Protein AF-V7I8U2-F1 (afdb_monomer)

Radius of gyration: 19.31 Å; Cα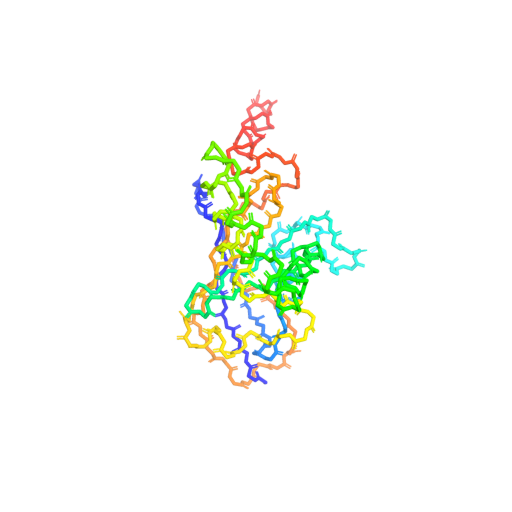 contacts (8 Å, |Δi|>4): 326; chains: 1; bounding box: 42×48×51 Å

Organism: NCBI:txid994573

Solvent-accessible surface area (backbone atoms only — not comparable to full-atom values): 10197 Å² total; per-residue (Å²): 63,54,22,32,33,33,37,40,32,44,62,88,45,83,73,65,28,35,39,28,33,38,31,48,37,80,35,26,45,41,55,49,43,30,50,50,21,64,77,38,67,41,70,42,22,78,94,82,40,72,71,55,49,37,37,35,55,41,71,95,72,45,33,36,36,27,76,46,59,65,61,38,50,51,25,53,50,43,72,76,40,48,69,60,55,60,49,49,59,73,71,41,56,78,94,46,38,64,58,52,50,53,54,53,58,59,42,68,42,44,61,42,62,25,82,79,42,56,39,42,77,51,41,71,71,61,34,51,46,41,36,40,40,31,82,84,42,56,40,42,32,44,38,34,60,76,47,78,40,64,70,44,82,84,71,58,72,43,82,75,49,68,40,64,82,64,60,71,76,94,42,58,25,70,68,30,38,51,54,49,48,49,64,60,61,66,70,74,115

Foldseek 3Di:
DKWFWKKKWFPPDVVIWIFTKIAHLQDWQLLVVVLVCVVLVHDAHPPPHGPAKKWKCLPVQLEIAIPPPVLQVLLVCCVVPVVVLVVCLVPDDPVCNVVSVVVSVSSPRHYHYRHPHTCNVRCVVPQWIWMFTHPQLTGIMIMGGPDIDDCDPPNHMDTPDIDDRRADPPQNYNVSSVVVCCVVVVVPD

Structure (mmCIF, N/CA/C/O backbone):
data_AF-V7I8U2-F1
#
_entry.id   AF-V7I8U2-F1
#
loop_
_atom_site.group_PDB
_atom_site.id
_atom_site.type_symbol
_atom_site.label_atom_id
_atom_site.label_alt_id
_atom_site.label_comp_id
_atom_site.label_asym_id
_atom_site.label_entity_id
_atom_site.label_seq_id
_atom_site.pdbx_PDB_ins_code
_atom_site.Cartn_x
_atom_site.Cartn_y
_atom_site.Cartn_z
_atom_site.occupancy
_atom_site.B_iso_or_equiv
_atom_site.auth_seq_id
_atom_site.auth_comp_id
_atom_site.auth_asym_id
_atom_site.auth_atom_id
_atom_site.pdbx_PDB_model_num
ATOM 1 N N . MET A 1 1 ? 10.722 -21.209 -7.401 1.00 91.69 1 MET A N 1
ATOM 2 C CA . MET A 1 1 ? 9.953 -20.946 -6.163 1.00 91.69 1 MET A CA 1
ATOM 3 C C . MET A 1 1 ? 8.722 -20.157 -6.557 1.00 91.69 1 MET A C 1
ATOM 5 O O . MET A 1 1 ? 8.859 -19.299 -7.420 1.00 91.69 1 MET A O 1
ATOM 9 N N . LYS A 1 2 ? 7.568 -20.421 -5.924 1.00 96.31 2 LYS A N 1
ATOM 10 C CA . LYS A 1 2 ? 6.339 -19.673 -6.199 1.00 96.31 2 LYS A CA 1
ATOM 11 C C . LYS A 1 2 ? 6.547 -18.172 -5.988 1.00 96.31 2 LYS A C 1
ATOM 13 O O . LYS A 1 2 ? 6.997 -17.733 -4.923 1.00 96.31 2 LYS A O 1
ATOM 18 N N . SER A 1 3 ? 6.206 -17.405 -7.007 1.00 97.94 3 SER A N 1
ATOM 19 C CA . SER A 1 3 ? 6.451 -15.979 -7.136 1.00 97.94 3 SER A CA 1
ATOM 20 C C . SER A 1 3 ? 5.279 -15.295 -7.823 1.00 97.94 3 SER A C 1
ATOM 22 O O . SER A 1 3 ? 4.541 -15.912 -8.583 1.00 97.94 3 SER A O 1
ATOM 24 N N . TYR A 1 4 ? 5.119 -14.008 -7.550 1.00 98.44 4 TYR A N 1
ATOM 25 C CA . TYR A 1 4 ? 4.102 -13.165 -8.160 1.00 98.44 4 TYR A CA 1
ATOM 2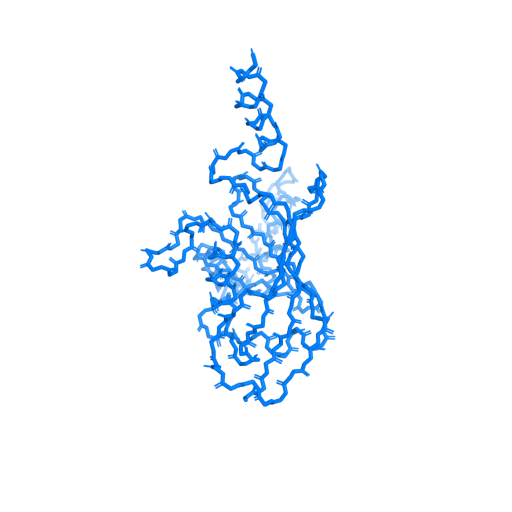6 C C . TYR A 1 4 ? 4.755 -12.166 -9.090 1.00 98.44 4 TYR A C 1
ATOM 28 O O . TYR A 1 4 ? 5.755 -11.556 -8.711 1.00 98.44 4 TYR A O 1
ATOM 36 N N . ILE A 1 5 ? 4.163 -11.975 -10.264 1.00 98.62 5 ILE A N 1
ATOM 37 C CA . ILE A 1 5 ? 4.380 -10.784 -11.077 1.00 98.62 5 ILE A CA 1
ATOM 38 C C . ILE A 1 5 ? 3.304 -9.783 -10.676 1.00 98.62 5 ILE A C 1
ATOM 40 O O . ILE A 1 5 ? 2.109 -10.048 -10.819 1.00 98.62 5 ILE A O 1
ATOM 44 N N . ILE A 1 6 ? 3.736 -8.648 -10.139 1.00 98.81 6 ILE A N 1
ATOM 45 C CA . ILE A 1 6 ? 2.863 -7.553 -9.733 1.00 98.81 6 ILE A CA 1
ATOM 46 C C . ILE A 1 6 ? 3.137 -6.310 -10.567 1.00 98.81 6 ILE A C 1
ATOM 48 O O . ILE A 1 6 ? 4.285 -6.023 -10.915 1.00 98.81 6 ILE A O 1
ATOM 52 N N . LYS A 1 7 ? 2.085 -5.537 -10.819 1.00 98.88 7 LYS A N 1
ATOM 53 C CA . LYS A 1 7 ? 2.173 -4.166 -11.313 1.00 98.88 7 LYS A CA 1
ATOM 54 C C . LYS A 1 7 ? 1.901 -3.203 -10.166 1.00 98.88 7 LYS A C 1
ATOM 56 O O . LYS A 1 7 ? 0.909 -3.355 -9.460 1.00 98.88 7 LYS A O 1
ATOM 61 N N . ILE A 1 8 ? 2.787 -2.236 -9.988 1.00 98.81 8 ILE A N 1
ATOM 62 C CA . ILE A 1 8 ? 2.706 -1.163 -9.000 1.00 98.81 8 ILE A CA 1
ATOM 63 C C . ILE A 1 8 ? 2.465 0.124 -9.779 1.00 98.81 8 ILE A C 1
ATOM 65 O O . ILE A 1 8 ? 3.252 0.455 -10.663 1.00 98.81 8 ILE A O 1
ATOM 69 N N . GLU A 1 9 ? 1.386 0.827 -9.473 1.00 98.69 9 GLU A N 1
ATOM 70 C CA . GLU A 1 9 ? 0.948 2.036 -10.172 1.00 98.69 9 GLU A CA 1
ATOM 71 C C . GLU A 1 9 ? 0.827 3.181 -9.169 1.00 98.69 9 GLU A C 1
ATOM 73 O O . GLU A 1 9 ? 0.283 2.966 -8.086 1.00 98.69 9 GLU A O 1
ATOM 78 N N . ILE A 1 10 ? 1.323 4.372 -9.522 1.00 98.44 10 ILE A N 1
ATOM 79 C CA . ILE A 1 10 ? 1.082 5.597 -8.748 1.00 98.44 10 ILE A CA 1
ATOM 80 C C . ILE A 1 10 ? -0.250 6.186 -9.206 1.00 98.44 10 ILE A C 1
ATOM 82 O O . ILE A 1 10 ? -0.378 6.657 -10.341 1.00 98.44 10 ILE A O 1
ATOM 86 N N . ASP A 1 11 ? -1.243 6.145 -8.325 1.00 98.12 11 ASP A N 1
ATOM 87 C CA . ASP A 1 11 ? -2.580 6.655 -8.601 1.00 98.12 11 ASP A CA 1
ATOM 88 C C . ASP A 1 11 ? -2.525 8.180 -8.808 1.00 98.12 11 ASP A C 1
ATOM 90 O O . ASP A 1 11 ? -1.864 8.893 -8.058 1.00 98.12 11 ASP A O 1
ATOM 94 N N . GLY A 1 12 ? -3.231 8.683 -9.825 1.00 96.69 12 GLY A N 1
ATOM 95 C CA . GLY A 1 12 ? -3.288 10.116 -10.147 1.00 96.69 12 GLY A CA 1
ATOM 96 C C . GLY A 1 12 ? -2.144 10.636 -11.023 1.00 96.69 12 GLY A C 1
ATOM 97 O O . GLY A 1 12 ? -2.197 11.784 -11.446 1.00 96.69 12 GLY A O 1
ATOM 98 N N . SER A 1 13 ? -1.138 9.814 -11.336 1.00 96.56 13 SER A N 1
ATOM 99 C CA . SER A 1 13 ? -0.061 10.221 -12.246 1.00 96.56 13 SER A CA 1
ATOM 100 C C . SER A 1 13 ? -0.494 10.217 -13.722 1.00 96.56 13 SER A C 1
ATOM 102 O O . SER A 1 13 ? -1.046 9.238 -14.229 1.00 96.56 13 SER A O 1
ATOM 104 N N . GLU A 1 14 ? -0.186 11.301 -14.432 1.00 93.19 14 GLU A N 1
ATOM 105 C CA . GLU A 1 14 ? -0.348 11.486 -15.873 1.00 93.19 14 GLU A CA 1
ATOM 106 C C . GLU A 1 14 ? 0.940 12.070 -16.512 1.00 93.19 14 GLU A C 1
ATOM 108 O O . GLU A 1 14 ? 1.324 13.200 -16.215 1.00 93.19 14 GLU A O 1
ATOM 113 N N . PRO A 1 15 ? 1.655 11.328 -17.388 1.00 94.62 15 PRO A N 1
ATOM 114 C CA . PRO A 1 15 ? 1.403 9.941 -17.778 1.00 94.62 15 PRO A CA 1
ATOM 115 C C . PRO A 1 15 ? 1.598 8.969 -16.606 1.00 94.62 15 PRO A C 1
ATOM 117 O O . PRO A 1 15 ? 2.368 9.239 -15.687 1.00 94.62 15 PRO A O 1
ATOM 120 N N . LEU A 1 16 ? 0.929 7.813 -16.681 1.00 97.44 16 LEU A N 1
ATOM 121 C CA . LEU A 1 16 ? 0.958 6.804 -15.623 1.00 97.44 16 LEU A CA 1
ATOM 122 C C . LEU A 1 16 ? 2.391 6.353 -15.305 1.00 97.44 16 LEU A C 1
ATOM 124 O O . LEU A 1 16 ? 3.081 5.784 -16.158 1.00 97.44 16 LEU A O 1
ATOM 128 N N . ILE A 1 17 ? 2.790 6.525 -14.048 1.00 98.12 17 ILE A N 1
ATOM 129 C CA . ILE A 1 17 ? 4.041 6.010 -13.496 1.00 98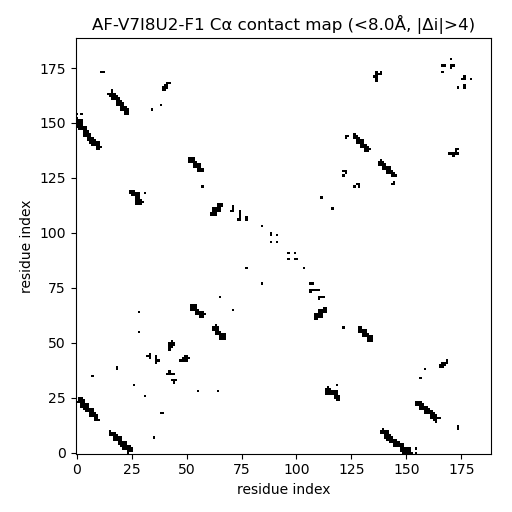.12 17 ILE A CA 1
ATOM 130 C C . ILE A 1 17 ? 3.773 4.620 -12.927 1.00 98.12 17 ILE A C 1
ATOM 132 O O . ILE A 1 17 ? 2.910 4.436 -12.065 1.00 98.12 17 ILE A O 1
ATOM 136 N N . TRP A 1 18 ? 4.518 3.623 -13.402 1.00 98.69 18 TRP A N 1
ATOM 137 C CA . TRP A 1 18 ? 4.328 2.244 -12.957 1.00 98.69 18 TRP A CA 1
ATOM 138 C C . TRP A 1 18 ? 5.600 1.401 -13.025 1.00 98.69 18 TRP A C 1
ATOM 140 O O . TRP A 1 18 ? 6.543 1.699 -13.763 1.00 98.69 18 TRP A O 1
ATOM 150 N N . ARG A 1 19 ? 5.615 0.317 -12.250 1.00 98.69 19 ARG A N 1
ATOM 151 C CA . ARG A 1 19 ? 6.684 -0.687 -12.192 1.00 98.69 19 ARG A CA 1
ATOM 152 C C . ARG A 1 19 ? 6.073 -2.081 -12.237 1.00 98.69 19 ARG A C 1
ATOM 154 O O . ARG A 1 19 ? 5.042 -2.317 -11.615 1.00 98.69 19 ARG A O 1
ATOM 161 N N . ARG A 1 20 ? 6.708 -3.013 -12.940 1.00 98.81 20 ARG A N 1
ATOM 162 C CA . ARG A 1 20 ? 6.370 -4.438 -12.918 1.00 98.81 20 ARG A CA 1
ATOM 163 C C . ARG A 1 20 ? 7.486 -5.197 -12.237 1.00 98.81 20 ARG A C 1
ATOM 165 O O . ARG A 1 20 ? 8.642 -5.084 -12.633 1.00 98.81 20 ARG A O 1
ATOM 172 N N . VAL A 1 21 ? 7.143 -5.975 -11.225 1.00 98.56 21 VAL A N 1
ATOM 173 C CA . VAL A 1 21 ? 8.111 -6.647 -10.361 1.00 98.56 21 VAL A CA 1
ATOM 174 C C . VAL A 1 21 ? 7.728 -8.108 -10.222 1.00 98.56 21 VAL A C 1
ATOM 176 O O . VAL A 1 21 ? 6.571 -8.416 -9.953 1.00 98.56 21 VAL A O 1
ATOM 179 N N . ILE A 1 22 ? 8.703 -9.004 -10.353 1.00 98.44 22 ILE A N 1
ATOM 180 C CA . ILE A 1 22 ? 8.564 -10.379 -9.872 1.00 98.44 22 ILE A CA 1
ATOM 181 C C . ILE A 1 22 ? 9.085 -10.472 -8.441 1.00 98.44 22 ILE A C 1
ATOM 183 O O . ILE A 1 22 ? 10.151 -9.941 -8.137 1.00 98.44 22 ILE A O 1
ATOM 187 N N . MET A 1 23 ? 8.353 -11.135 -7.548 1.00 97.56 23 MET A N 1
ATOM 188 C CA . MET A 1 23 ? 8.725 -11.261 -6.137 1.00 97.56 23 MET A CA 1
ATOM 189 C C . MET A 1 23 ? 8.291 -12.600 -5.524 1.00 97.56 23 MET A C 1
ATOM 191 O O . MET A 1 23 ? 7.376 -13.239 -6.037 1.00 97.56 23 MET A O 1
ATOM 195 N N . PRO A 1 24 ? 8.921 -13.072 -4.431 1.00 97.00 24 PRO A N 1
ATOM 196 C CA . PRO A 1 24 ? 8.489 -14.288 -3.738 1.00 97.00 24 PRO A CA 1
ATOM 197 C C . PRO A 1 24 ? 7.041 -14.200 -3.240 1.00 97.00 24 PRO A C 1
ATOM 199 O O . PRO A 1 24 ? 6.672 -13.225 -2.588 1.00 97.00 24 PRO A O 1
ATOM 202 N N . ALA A 1 25 ? 6.247 -15.249 -3.471 1.00 96.81 25 ALA A N 1
ATOM 203 C CA . ALA A 1 25 ? 4.840 -15.290 -3.069 1.00 96.81 25 ALA A CA 1
ATOM 204 C C . ALA A 1 25 ? 4.650 -15.181 -1.546 1.00 96.81 25 ALA A C 1
ATOM 206 O O . ALA A 1 25 ? 3.734 -14.523 -1.066 1.00 96.81 25 ALA A O 1
ATOM 207 N N . GLY A 1 26 ? 5.566 -15.778 -0.777 1.00 95.31 26 GLY A N 1
ATOM 208 C CA . GLY A 1 26 ? 5.548 -15.761 0.688 1.00 95.31 26 GLY A CA 1
ATOM 209 C C . GLY A 1 26 ? 6.120 -14.493 1.334 1.00 95.31 26 GLY A C 1
ATOM 210 O O . GLY A 1 26 ? 6.466 -14.537 2.517 1.00 95.31 26 GLY A O 1
ATOM 211 N N . ALA A 1 27 ? 6.293 -13.404 0.579 1.00 97.12 27 ALA A N 1
ATOM 212 C CA . ALA A 1 27 ? 6.760 -12.128 1.111 1.00 97.12 27 ALA A CA 1
ATOM 213 C C . ALA A 1 27 ? 5.789 -11.558 2.157 1.00 97.12 27 ALA A C 1
ATOM 215 O O . ALA A 1 27 ? 4.579 -11.779 2.101 1.00 97.12 27 ALA A O 1
ATOM 216 N N . THR A 1 28 ? 6.322 -10.800 3.114 1.00 98.31 28 THR A N 1
ATOM 217 C CA . THR A 1 28 ? 5.510 -10.045 4.073 1.00 98.31 28 THR A CA 1
ATOM 218 C C . THR A 1 28 ? 5.114 -8.684 3.519 1.00 98.31 28 THR A C 1
ATOM 220 O O . THR A 1 28 ? 5.734 -8.191 2.578 1.00 98.31 28 THR A O 1
ATOM 223 N N . PHE A 1 29 ? 4.121 -8.039 4.129 1.00 98.50 29 PHE A N 1
ATOM 224 C CA . PHE A 1 29 ? 3.781 -6.651 3.804 1.00 98.50 29 PHE A CA 1
ATOM 225 C C . PHE A 1 29 ? 4.967 -5.699 4.011 1.00 98.50 29 PHE A C 1
ATOM 227 O O . PHE A 1 29 ? 5.152 -4.787 3.216 1.00 98.50 29 PHE A O 1
ATOM 234 N N . ASN A 1 30 ? 5.834 -5.951 5.001 1.00 98.00 30 ASN A N 1
ATOM 235 C CA . ASN A 1 30 ? 7.068 -5.172 5.171 1.00 98.00 30 ASN A CA 1
ATOM 236 C C . ASN A 1 30 ? 8.004 -5.338 3.974 1.00 98.00 30 ASN A C 1
ATOM 238 O O . ASN A 1 30 ? 8.584 -4.376 3.490 1.00 98.00 30 ASN A O 1
ATOM 242 N N . ARG A 1 31 ? 8.138 -6.570 3.474 1.00 97.56 31 ARG A N 1
ATOM 243 C CA . ARG A 1 31 ? 8.962 -6.846 2.298 1.00 97.56 31 ARG A CA 1
ATOM 244 C C . ARG A 1 31 ? 8.367 -6.224 1.039 1.00 97.56 31 ARG A C 1
ATOM 246 O O . ARG A 1 31 ? 9.121 -5.793 0.179 1.00 97.56 31 ARG A O 1
ATOM 253 N N . LEU A 1 32 ? 7.040 -6.178 0.929 1.00 98.38 32 LEU A N 1
ATOM 254 C CA . LEU A 1 32 ? 6.355 -5.477 -0.153 1.00 98.38 32 LEU A CA 1
ATOM 255 C C . LEU A 1 32 ? 6.597 -3.961 -0.081 1.00 98.38 32 LEU A C 1
ATOM 257 O O . LEU A 1 32 ? 6.891 -3.372 -1.114 1.00 98.38 32 LEU A O 1
ATOM 261 N N . ASN A 1 33 ? 6.564 -3.358 1.115 1.00 98.25 33 ASN A N 1
ATOM 262 C CA . ASN A 1 33 ? 6.983 -1.967 1.318 1.00 98.25 33 ASN A CA 1
ATOM 263 C C . ASN A 1 33 ? 8.418 -1.750 0.817 1.00 98.25 33 ASN A C 1
ATOM 265 O O . ASN A 1 33 ? 8.623 -0.922 -0.062 1.00 98.25 33 ASN A O 1
ATOM 269 N N . ASP A 1 34 ? 9.379 -2.559 1.282 1.00 97.69 34 ASP A N 1
ATOM 270 C CA . ASP A 1 34 ? 10.778 -2.452 0.840 1.00 97.69 34 ASP A CA 1
ATOM 271 C C . ASP A 1 34 ? 10.893 -2.525 -0.693 1.00 97.69 34 ASP A C 1
ATOM 273 O O . ASP A 1 34 ? 11.643 -1.770 -1.305 1.00 97.69 34 ASP A O 1
ATOM 277 N N . ILE A 1 35 ? 10.146 -3.430 -1.335 1.00 97.69 35 ILE A N 1
ATOM 278 C CA . ILE A 1 35 ? 10.150 -3.582 -2.794 1.00 97.69 35 ILE A CA 1
ATOM 279 C C . ILE A 1 35 ? 9.649 -2.315 -3.479 1.00 97.69 35 ILE A C 1
ATOM 281 O O . ILE A 1 35 ? 10.330 -1.836 -4.382 1.00 97.69 35 ILE A O 1
ATOM 285 N N . ILE A 1 36 ? 8.489 -1.791 -3.067 1.00 98.06 36 ILE A N 1
ATOM 286 C CA . ILE A 1 36 ? 7.889 -0.586 -3.658 1.00 98.06 36 ILE A CA 1
ATOM 287 C C . ILE A 1 36 ? 8.882 0.567 -3.571 1.00 98.06 36 ILE A C 1
ATOM 289 O O . ILE A 1 36 ? 9.236 1.134 -4.597 1.00 98.06 36 ILE A O 1
ATOM 293 N N . GLN A 1 37 ? 9.411 0.811 -2.375 1.00 97.19 37 GLN A N 1
ATOM 294 C CA . GLN A 1 37 ? 10.331 1.904 -2.076 1.00 97.19 37 GLN A CA 1
ATOM 295 C C . GLN A 1 37 ? 11.581 1.847 -2.962 1.00 97.19 37 GLN A C 1
ATOM 297 O O . GLN A 1 37 ? 11.930 2.824 -3.619 1.00 97.19 37 GLN A O 1
ATOM 302 N N . ASN A 1 38 ? 12.180 0.660 -3.108 1.00 95.38 38 ASN A N 1
ATOM 303 C CA . ASN A 1 38 ? 13.343 0.471 -3.975 1.00 95.38 38 ASN A CA 1
ATOM 304 C C . ASN A 1 38 ? 13.034 0.688 -5.470 1.00 95.38 38 ASN A C 1
ATOM 306 O O . ASN A 1 38 ? 13.863 1.246 -6.186 1.00 95.38 38 ASN A O 1
ATOM 310 N N . VAL A 1 39 ? 11.868 0.263 -5.976 1.00 96.50 39 VAL A N 1
ATOM 311 C CA . VAL A 1 39 ? 11.535 0.420 -7.411 1.00 96.50 39 VAL A CA 1
ATOM 312 C C . VAL A 1 39 ? 10.958 1.794 -7.761 1.00 96.50 39 VAL A C 1
ATOM 314 O O . VAL A 1 39 ? 10.925 2.166 -8.939 1.00 96.50 39 VAL A O 1
ATOM 317 N N . THR A 1 40 ? 10.524 2.556 -6.756 1.00 94.81 40 THR A N 1
ATOM 318 C CA . THR A 1 40 ? 10.060 3.944 -6.877 1.00 94.81 40 THR A CA 1
ATOM 319 C C . THR A 1 40 ? 11.076 4.954 -6.352 1.00 94.81 40 THR A C 1
ATOM 321 O O . THR A 1 40 ? 10.756 6.129 -6.297 1.00 94.81 40 THR A O 1
ATOM 324 N N . ASN A 1 41 ? 12.293 4.533 -5.992 1.00 90.81 41 ASN A N 1
ATOM 325 C CA . ASN A 1 41 ? 13.362 5.411 -5.500 1.00 90.81 41 ASN A CA 1
ATOM 326 C C . ASN A 1 41 ? 12.996 6.253 -4.254 1.00 90.81 41 ASN A C 1
ATOM 328 O O . ASN A 1 41 ? 13.662 7.249 -3.965 1.00 90.81 41 ASN A O 1
ATOM 332 N N . PHE A 1 42 ? 11.965 5.833 -3.520 1.00 95.06 42 PHE A N 1
ATOM 333 C CA . PHE A 1 42 ? 11.667 6.332 -2.183 1.00 95.06 42 PHE A CA 1
ATOM 334 C C . PHE A 1 42 ? 12.574 5.637 -1.155 1.00 95.06 42 PHE A C 1
ATOM 336 O O . PHE A 1 42 ? 13.241 4.642 -1.457 1.00 95.06 42 PHE A O 1
ATOM 343 N N . GLN A 1 43 ? 12.662 6.193 0.049 1.00 90.31 43 GLN A N 1
ATOM 344 C CA . GLN A 1 43 ? 13.726 5.898 1.012 1.00 90.31 43 GLN A CA 1
ATOM 345 C C . GLN A 1 43 ? 13.221 5.333 2.346 1.00 90.31 43 GLN A C 1
ATOM 347 O O . GLN A 1 43 ? 14.004 5.200 3.285 1.00 90.31 43 GLN A O 1
ATOM 352 N N . SER A 1 44 ? 11.948 4.940 2.439 1.00 90.56 44 SER A N 1
ATOM 353 C CA . SER A 1 44 ? 11.360 4.395 3.664 1.00 90.56 44 SER A CA 1
ATOM 354 C C . SER A 1 44 ? 11.364 2.870 3.709 1.00 90.56 44 SER A C 1
ATOM 356 O O . SER A 1 44 ? 10.385 2.206 3.362 1.00 90.56 44 SER A O 1
ATOM 358 N N . GLY A 1 45 ? 12.453 2.299 4.207 1.00 88.50 45 GLY A N 1
ATOM 359 C CA . GLY A 1 45 ? 12.580 0.866 4.444 1.00 88.50 45 GLY A CA 1
ATOM 360 C C . GLY A 1 45 ? 14.032 0.409 4.397 1.00 88.50 45 GLY A C 1
ATOM 361 O O . GLY A 1 45 ? 14.971 1.182 4.605 1.00 88.50 45 GLY A O 1
ATOM 362 N N . TYR A 1 46 ? 14.248 -0.878 4.131 1.00 86.25 46 TYR A N 1
ATOM 363 C CA . TYR A 1 46 ? 15.603 -1.410 3.990 1.00 86.25 46 TYR A CA 1
ATOM 364 C C . TYR A 1 46 ? 16.361 -0.728 2.825 1.00 86.25 46 TYR A C 1
ATOM 366 O O . TYR A 1 46 ? 15.818 -0.680 1.717 1.00 86.25 46 TYR A O 1
ATOM 374 N N . PRO A 1 47 ? 17.627 -0.287 3.016 1.00 83.12 47 PRO A N 1
ATOM 375 C CA . PRO A 1 47 ? 18.525 -0.622 4.133 1.00 83.12 47 PRO A CA 1
ATOM 376 C C . PRO A 1 47 ? 18.597 0.385 5.292 1.00 83.12 47 PRO A C 1
ATOM 378 O O . PRO A 1 47 ? 19.313 0.112 6.254 1.00 83.12 47 PRO A O 1
ATOM 381 N N . TYR A 1 48 ? 17.912 1.526 5.223 1.00 80.56 48 TYR A N 1
ATOM 382 C CA . TYR A 1 48 ? 18.141 2.641 6.153 1.00 80.56 48 TYR A CA 1
ATOM 383 C C . TYR A 1 48 ? 17.170 2.647 7.344 1.00 80.56 48 TYR A C 1
ATOM 385 O O . TYR A 1 48 ? 17.590 2.887 8.475 1.00 80.56 48 TYR A O 1
ATOM 393 N N . GLY A 1 49 ? 15.902 2.309 7.112 1.00 85.75 49 GLY A N 1
ATOM 394 C CA . GLY A 1 49 ? 14.808 2.411 8.079 1.00 85.75 49 GLY A CA 1
ATOM 395 C C . GLY A 1 49 ? 13.608 3.134 7.471 1.00 85.75 49 GLY A C 1
ATOM 396 O O . GLY A 1 49 ? 13.709 3.691 6.382 1.00 85.75 49 GLY A O 1
ATOM 397 N N . ASP A 1 50 ? 12.469 3.102 8.158 1.00 90.12 50 ASP A N 1
ATOM 398 C CA . ASP A 1 50 ? 11.274 3.800 7.684 1.00 90.12 50 ASP A CA 1
ATOM 399 C C . ASP A 1 50 ? 11.457 5.320 7.820 1.00 90.12 50 ASP A C 1
ATOM 401 O O . ASP A 1 50 ? 11.789 5.811 8.901 1.00 90.12 50 ASP A O 1
ATOM 405 N N . TYR A 1 51 ? 11.244 6.047 6.723 1.00 93.56 51 TYR A N 1
ATOM 406 C CA . TYR A 1 51 ? 11.343 7.507 6.655 1.00 93.56 51 TYR A CA 1
ATOM 407 C C . TYR A 1 51 ? 9.971 8.158 6.873 1.00 93.56 51 TYR A C 1
ATOM 409 O O . TYR A 1 51 ? 9.852 9.077 7.681 1.00 93.56 51 TYR A O 1
ATOM 417 N N . HIS A 1 52 ? 8.918 7.591 6.273 1.00 96.88 52 HIS A N 1
ATOM 418 C CA . HIS A 1 52 ? 7.535 8.001 6.511 1.00 96.88 52 HIS A CA 1
ATOM 419 C C . HIS A 1 52 ? 6.647 6.835 6.957 1.00 96.88 52 HIS A C 1
ATOM 421 O O . HIS A 1 52 ? 6.975 5.649 6.832 1.00 96.88 52 HIS A O 1
ATOM 427 N N . LEU A 1 53 ? 5.473 7.185 7.483 1.00 98.00 53 LEU A N 1
ATOM 428 C CA . LEU A 1 53 ? 4.425 6.212 7.760 1.00 98.00 53 LEU A CA 1
ATOM 429 C C . LEU A 1 53 ? 3.806 5.700 6.457 1.00 98.00 53 LEU A C 1
ATOM 431 O O . LEU A 1 53 ? 3.658 6.436 5.481 1.00 98.00 53 LEU A O 1
ATOM 435 N N . TYR A 1 54 ? 3.405 4.435 6.463 1.00 98.50 54 TYR A N 1
ATOM 436 C CA . TYR A 1 54 ? 2.696 3.814 5.356 1.00 98.50 54 TYR A CA 1
ATOM 437 C C . TYR A 1 54 ? 1.624 2.859 5.850 1.00 98.50 54 TYR A C 1
ATOM 439 O O . TYR A 1 54 ? 1.715 2.290 6.936 1.00 98.50 54 TYR A O 1
ATOM 447 N N . LYS A 1 55 ? 0.629 2.597 5.004 1.00 98.62 55 LYS A N 1
ATOM 448 C CA . LYS A 1 55 ? -0.371 1.562 5.258 1.00 98.62 55 LYS A CA 1
ATOM 449 C C . LYS A 1 55 ? -0.759 0.811 3.996 1.00 98.62 55 LYS A C 1
ATOM 451 O O . LYS A 1 55 ? -0.880 1.390 2.922 1.00 98.62 55 LYS A O 1
ATOM 456 N N . PHE A 1 56 ? -1.046 -0.470 4.165 1.00 98.69 56 PHE A N 1
ATOM 457 C CA . PHE A 1 56 ? -1.818 -1.267 3.226 1.00 98.69 56 PHE A CA 1
ATOM 458 C C . PHE A 1 56 ? -3.261 -1.341 3.722 1.00 98.69 56 PHE A C 1
ATOM 460 O O . PHE A 1 56 ? -3.501 -1.704 4.877 1.00 98.69 56 PHE A O 1
ATOM 467 N N . ASP A 1 57 ? -4.206 -0.977 2.860 1.00 97.06 57 ASP A N 1
ATOM 468 C CA . ASP A 1 57 ? -5.640 -0.941 3.160 1.00 97.06 57 ASP A CA 1
ATOM 469 C C . ASP A 1 57 ? -6.331 -2.140 2.497 1.00 97.06 57 ASP A C 1
ATOM 471 O O . ASP A 1 57 ? -6.494 -2.179 1.275 1.00 97.06 57 ASP A O 1
ATOM 475 N N . ILE A 1 58 ? -6.694 -3.137 3.310 1.00 96.62 58 ILE A N 1
ATOM 476 C CA . ILE A 1 58 ? -7.393 -4.358 2.894 1.00 96.62 58 ILE A CA 1
ATOM 477 C C . ILE A 1 58 ? -8.849 -4.240 3.354 1.00 96.62 58 ILE A C 1
ATOM 479 O O . ILE A 1 58 ? -9.281 -4.841 4.346 1.00 96.62 58 ILE A O 1
ATOM 483 N N . ARG A 1 59 ? -9.602 -3.396 2.646 1.00 93.06 59 ARG A N 1
ATOM 484 C CA . ARG A 1 59 ? -10.968 -2.987 3.014 1.00 93.06 59 ARG A CA 1
ATOM 485 C C . ARG A 1 59 ? -11.918 -4.166 3.145 1.00 93.06 59 ARG A C 1
ATOM 487 O O . ARG A 1 59 ? -12.767 -4.175 4.030 1.00 93.06 59 ARG A O 1
ATOM 494 N N . GLU A 1 60 ? -11.748 -5.165 2.289 1.00 94.38 60 GLU A N 1
ATOM 495 C CA . GLU A 1 60 ? -12.549 -6.384 2.243 1.00 94.38 60 GLU A CA 1
ATOM 496 C C . GLU A 1 60 ? -12.442 -7.209 3.533 1.00 94.38 60 GLU A C 1
ATOM 498 O O . GLU A 1 60 ? -13.373 -7.933 3.874 1.00 94.38 60 GLU A O 1
ATOM 503 N N . GLU A 1 61 ? -11.339 -7.067 4.272 1.00 95.94 61 GLU A N 1
ATOM 504 C CA . GLU A 1 61 ? -11.096 -7.733 5.559 1.00 95.94 61 GLU A CA 1
ATOM 505 C C . GLU A 1 61 ? -11.244 -6.772 6.752 1.00 95.94 61 GLU A C 1
ATOM 507 O O . GLU A 1 61 ? -10.980 -7.158 7.892 1.00 95.94 61 GLU A O 1
ATOM 512 N N . ASN A 1 62 ? -11.643 -5.512 6.511 1.00 96.81 62 ASN A N 1
ATOM 513 C CA . ASN A 1 62 ? -11.617 -4.433 7.503 1.00 96.81 62 ASN A CA 1
ATOM 514 C C . ASN A 1 62 ? -10.267 -4.384 8.252 1.00 96.81 62 ASN A C 1
ATOM 516 O O . ASN A 1 62 ? -10.216 -4.330 9.486 1.00 96.81 62 ASN A O 1
ATOM 520 N N . LEU A 1 63 ? -9.175 -4.476 7.484 1.00 97.75 63 LEU A N 1
ATOM 521 C CA . LEU A 1 63 ? -7.815 -4.659 7.977 1.00 97.75 63 LEU A CA 1
ATOM 522 C C . LEU A 1 63 ? -6.882 -3.589 7.409 1.00 97.75 63 LEU A C 1
ATOM 524 O O . LEU A 1 63 ? -6.788 -3.396 6.199 1.00 97.75 63 LEU A O 1
ATOM 528 N N . ILE A 1 64 ? -6.109 -2.980 8.301 1.00 98.31 64 ILE A N 1
ATOM 529 C CA . ILE A 1 64 ? -4.968 -2.134 7.974 1.00 98.31 64 ILE A CA 1
ATOM 530 C C . ILE A 1 64 ? -3.681 -2.835 8.413 1.00 98.31 64 ILE A C 1
ATOM 532 O O . ILE A 1 64 ? -3.552 -3.296 9.552 1.00 98.31 64 ILE A O 1
ATOM 536 N N . VAL A 1 65 ? -2.698 -2.878 7.515 1.00 98.62 65 VAL A N 1
ATOM 537 C CA . VAL A 1 65 ? -1.329 -3.299 7.833 1.00 98.62 65 VAL A CA 1
ATOM 538 C C . VAL A 1 65 ? -0.407 -2.089 7.711 1.00 98.62 65 VAL A C 1
ATOM 540 O O . VAL A 1 65 ? -0.270 -1.542 6.624 1.00 98.62 65 VAL A O 1
ATOM 543 N N . THR A 1 66 ? 0.196 -1.641 8.812 1.00 98.56 66 THR A N 1
ATOM 544 C CA . THR A 1 66 ? 0.869 -0.326 8.893 1.00 98.56 66 THR A CA 1
ATOM 545 C C . THR A 1 66 ? 2.083 -0.351 9.821 1.00 98.56 66 THR A C 1
ATOM 547 O O . THR A 1 66 ? 2.096 -1.114 10.794 1.00 98.56 66 THR A O 1
ATOM 550 N N . ASN A 1 67 ? 3.095 0.474 9.535 1.00 97.81 67 ASN A N 1
ATOM 551 C CA . ASN A 1 67 ? 4.203 0.745 10.460 1.00 97.81 67 ASN A CA 1
ATOM 552 C C . ASN A 1 67 ? 3.858 1.803 11.531 1.00 97.81 67 ASN A C 1
ATOM 554 O O . ASN A 1 67 ? 4.656 2.033 12.435 1.00 97.81 67 ASN A O 1
ATOM 558 N N . ASP A 1 68 ? 2.663 2.395 11.469 1.00 97.88 68 ASP A N 1
ATOM 559 C CA . ASP A 1 68 ? 2.144 3.328 12.468 1.00 97.88 68 ASP A CA 1
ATOM 560 C C . ASP A 1 68 ? 1.890 2.627 13.816 1.00 97.88 68 ASP A C 1
ATOM 562 O O . ASP A 1 68 ? 0.899 1.913 14.029 1.00 97.88 68 ASP A O 1
ATOM 566 N N . GLU A 1 69 ? 2.826 2.832 14.742 1.00 97.44 69 GLU A N 1
ATOM 567 C CA . GLU A 1 69 ? 2.768 2.267 16.085 1.00 97.44 69 GLU A CA 1
ATOM 568 C C . GLU A 1 69 ? 1.624 2.867 16.914 1.00 97.44 69 GLU A C 1
ATOM 570 O O . GLU A 1 69 ? 1.021 2.152 17.718 1.00 97.44 69 GLU A O 1
ATOM 575 N N . GLU A 1 70 ? 1.283 4.142 16.713 1.00 97.69 70 GLU A N 1
ATOM 576 C CA . GLU A 1 70 ? 0.198 4.807 17.436 1.00 97.69 70 GLU A CA 1
ATOM 577 C C . GLU A 1 70 ? -1.158 4.230 17.025 1.00 97.69 70 GLU A C 1
ATOM 579 O O . GLU A 1 70 ? -1.974 3.895 17.892 1.00 97.69 70 GLU A O 1
ATOM 584 N N . ALA A 1 71 ? -1.382 4.019 15.725 1.00 97.50 71 ALA A N 1
ATOM 585 C CA . ALA A 1 71 ? -2.583 3.355 15.224 1.00 97.50 71 ALA A CA 1
ATOM 586 C C . ALA A 1 71 ? -2.717 1.937 15.800 1.00 97.50 71 ALA A C 1
ATOM 588 O O . ALA A 1 71 ? -3.791 1.546 16.273 1.00 97.50 71 ALA A O 1
ATOM 589 N N . PHE A 1 72 ? -1.618 1.174 15.826 1.00 97.69 72 PHE A N 1
ATOM 590 C CA . PHE A 1 72 ? -1.608 -0.163 16.417 1.00 97.69 72 PHE A CA 1
ATOM 591 C C . PHE A 1 72 ? -1.949 -0.124 17.912 1.00 97.69 72 PHE A C 1
ATOM 593 O O . PHE A 1 72 ? -2.831 -0.856 18.370 1.00 97.69 72 PHE A O 1
ATOM 600 N N . GLN A 1 73 ? -1.286 0.737 18.684 1.00 98.19 73 GLN A N 1
ATOM 601 C CA . GLN A 1 73 ? -1.509 0.860 20.125 1.00 98.19 73 GLN A CA 1
ATOM 602 C C . GLN A 1 73 ? -2.929 1.326 20.448 1.00 98.19 73 GLN A C 1
ATOM 604 O O . GLN A 1 73 ? -3.569 0.749 21.330 1.00 98.19 73 GLN A O 1
ATOM 609 N N . SER A 1 74 ? -3.449 2.296 19.700 1.00 97.88 74 SER A N 1
ATOM 610 C CA . SER A 1 74 ? -4.812 2.809 19.843 1.00 97.88 74 SER A CA 1
ATOM 611 C C . SER A 1 74 ? -5.852 1.714 19.610 1.00 97.88 74 SER A C 1
ATOM 613 O O . SER A 1 74 ? -6.755 1.525 20.429 1.00 97.88 74 SER A O 1
ATOM 615 N N . HIS A 1 75 ? -5.683 0.908 18.559 1.00 97.94 75 HIS A N 1
ATOM 616 C CA . HIS A 1 75 ? -6.540 -0.246 18.295 1.00 97.94 75 HIS A CA 1
ATOM 617 C C . HIS A 1 75 ? -6.470 -1.305 19.415 1.00 97.94 75 HIS A C 1
ATOM 619 O O . HIS A 1 75 ? -7.499 -1.802 19.888 1.00 97.94 75 HIS A O 1
ATOM 625 N N . GLN A 1 76 ? -5.268 -1.632 19.909 1.00 98.19 76 GLN A N 1
ATOM 626 C CA . GLN A 1 76 ? -5.112 -2.569 21.031 1.00 98.19 76 GLN A CA 1
ATOM 627 C C . GLN A 1 76 ? -5.750 -2.033 22.318 1.00 98.19 76 GLN A C 1
ATOM 629 O O . GLN A 1 76 ? -6.383 -2.788 23.063 1.00 98.19 76 GLN A O 1
ATOM 634 N N . HIS A 1 77 ? -5.604 -0.735 22.581 1.00 98.31 77 HIS A N 1
ATOM 635 C CA . HIS A 1 77 ? -6.222 -0.065 23.715 1.00 98.31 77 HIS A CA 1
ATOM 636 C C . HIS A 1 77 ? -7.750 -0.121 23.620 1.00 98.31 77 HIS A C 1
ATOM 638 O O . HIS A 1 77 ? -8.406 -0.500 24.592 1.00 98.31 77 HIS A O 1
ATOM 644 N N . TYR A 1 78 ? -8.315 0.161 22.444 1.00 97.81 78 TYR A N 1
ATOM 645 C CA . TYR A 1 78 ? -9.745 0.031 22.178 1.00 97.81 78 TYR A CA 1
ATOM 646 C C . TYR A 1 78 ? -10.262 -1.382 22.460 1.00 97.81 78 TYR A C 1
ATOM 648 O O . TYR A 1 78 ? -11.221 -1.558 23.215 1.00 97.81 78 TYR A O 1
ATOM 656 N N . LYS A 1 79 ? -9.585 -2.414 21.939 1.00 97.56 79 LYS A N 1
ATOM 657 C CA . LYS A 1 79 ? -9.972 -3.819 22.157 1.00 97.56 79 LYS A CA 1
ATOM 658 C C . LYS A 1 79 ? -9.976 -4.212 23.630 1.00 97.56 79 LYS A C 1
ATOM 660 O O . LYS A 1 79 ? -10.882 -4.928 24.054 1.00 97.56 79 LYS A O 1
ATOM 665 N N . LYS A 1 80 ? -9.000 -3.736 24.406 1.00 98.25 80 LYS A N 1
ATOM 666 C CA . LYS A 1 80 ? -8.891 -4.020 25.845 1.00 98.25 80 LYS A CA 1
ATOM 667 C C . LYS A 1 80 ? -9.906 -3.245 26.686 1.00 98.25 80 LYS A C 1
ATOM 669 O O . LYS A 1 80 ? -10.346 -3.756 27.710 1.00 98.25 80 LYS A O 1
ATOM 674 N N . ASN A 1 81 ? -10.307 -2.052 26.245 1.00 98.06 81 ASN A N 1
ATOM 675 C CA . ASN A 1 81 ? -11.078 -1.105 27.051 1.00 98.06 81 ASN A CA 1
ATOM 676 C C . ASN A 1 81 ? -12.457 -0.765 26.465 1.00 98.06 81 ASN A C 1
ATOM 678 O O . ASN A 1 81 ? -12.965 0.324 26.714 1.00 98.06 81 ASN A O 1
ATOM 682 N N . LYS A 1 82 ? -13.103 -1.672 25.718 1.00 96.75 82 LYS A N 1
ATOM 683 C CA . LYS A 1 82 ? -14.395 -1.403 25.044 1.00 96.75 82 LYS A CA 1
ATOM 684 C C . LYS A 1 82 ? -15.444 -0.713 25.929 1.00 96.75 82 LYS A C 1
ATOM 686 O O . LYS A 1 82 ? -16.025 0.279 25.510 1.00 96.75 82 LYS A O 1
ATOM 691 N N . LYS A 1 83 ? -15.606 -1.161 27.182 1.00 97.44 83 LYS A N 1
ATOM 692 C CA . LYS A 1 83 ? -16.551 -0.553 28.140 1.00 97.44 83 LYS A CA 1
ATOM 693 C C . LYS A 1 83 ? -16.278 0.933 28.395 1.00 97.44 83 LYS A C 1
ATOM 695 O O . LYS A 1 83 ? -17.216 1.716 28.450 1.00 97.44 83 LYS A O 1
ATOM 700 N N . MET A 1 84 ? -15.005 1.318 28.503 1.00 97.44 84 MET A N 1
ATOM 701 C CA . MET A 1 84 ? -14.600 2.714 28.687 1.00 97.44 84 MET A CA 1
ATOM 702 C C . MET A 1 84 ? -15.038 3.575 27.495 1.00 97.44 84 MET A C 1
ATOM 704 O O . MET A 1 84 ? -15.527 4.684 27.684 1.00 97.44 84 MET A O 1
ATOM 708 N N . TYR A 1 85 ? -14.889 3.064 26.270 1.00 96.69 85 TYR A N 1
ATOM 709 C CA . TYR A 1 85 ? -15.312 3.764 25.053 1.00 96.69 85 TYR A CA 1
ATOM 710 C C . TYR A 1 85 ? -16.839 3.859 24.940 1.00 96.69 85 TYR A C 1
ATOM 712 O O . TYR A 1 85 ? -17.358 4.925 24.597 1.00 96.69 85 TYR A O 1
ATOM 720 N N . ASP A 1 86 ? -17.561 2.795 25.304 1.00 95.81 86 ASP A N 1
ATOM 721 C CA . ASP A 1 86 ? -19.027 2.798 25.350 1.00 95.81 86 ASP A CA 1
ATOM 722 C C . ASP A 1 86 ? -19.558 3.826 26.365 1.00 95.81 86 ASP A C 1
ATOM 724 O O . ASP A 1 86 ? -20.539 4.525 26.108 1.00 95.81 86 ASP A O 1
ATOM 728 N N . GLU A 1 87 ? -18.920 3.930 27.533 1.00 96.88 87 GLU A N 1
ATOM 729 C CA . GLU A 1 87 ? -19.261 4.909 28.570 1.00 96.88 87 GLU A CA 1
ATOM 730 C C . GLU A 1 87 ? -18.921 6.337 28.144 1.00 96.88 87 GLU A C 1
ATOM 732 O O . GLU A 1 87 ? -19.769 7.222 28.258 1.00 96.88 87 GLU A O 1
ATOM 737 N N . ARG A 1 88 ? -17.726 6.552 27.582 1.00 95.12 88 ARG A N 1
ATOM 738 C CA . ARG A 1 88 ? -17.291 7.845 27.039 1.00 95.12 88 ARG A CA 1
ATOM 739 C C . ARG A 1 88 ? -18.274 8.385 26.006 1.00 95.12 88 ARG A C 1
ATOM 741 O O . ARG A 1 88 ? -18.560 9.577 26.004 1.00 95.12 88 ARG A O 1
ATOM 748 N N . LEU A 1 89 ? -18.833 7.520 25.158 1.00 95.19 89 LEU A N 1
ATOM 749 C CA . LEU A 1 89 ? -19.808 7.940 24.156 1.00 95.19 89 LEU A CA 1
ATOM 750 C C . LEU A 1 89 ? -21.141 8.395 24.776 1.00 95.19 89 LEU A C 1
ATOM 752 O O . LEU A 1 89 ? -21.782 9.299 24.243 1.00 95.19 89 LEU A O 1
ATOM 756 N N . LYS A 1 90 ? -21.550 7.811 25.911 1.00 95.38 90 LYS A N 1
ATOM 757 C CA . LYS A 1 90 ? -22.772 8.206 26.638 1.00 95.38 90 LYS A CA 1
ATOM 758 C C . LYS A 1 90 ? -22.629 9.554 27.341 1.00 95.38 90 LYS A C 1
ATOM 760 O O . LYS A 1 90 ? -23.625 10.249 27.507 1.00 95.38 90 LYS A O 1
ATOM 765 N N . THR A 1 91 ? -21.420 9.898 27.781 1.00 95.44 91 THR A N 1
ATOM 766 C CA . THR A 1 91 ? -21.141 11.130 28.534 1.00 95.44 91 THR A CA 1
ATOM 767 C C . THR A 1 91 ? -20.625 12.275 27.659 1.00 95.44 91 THR A C 1
ATOM 769 O O . THR A 1 91 ? -20.417 13.379 28.162 1.00 95.44 91 THR A O 1
ATOM 772 N N . MET A 1 92 ? -20.431 12.038 26.357 1.00 96.06 92 MET A N 1
ATOM 773 C CA . MET A 1 92 ? -19.870 13.012 25.425 1.00 96.06 92 MET A CA 1
ATOM 774 C C . MET A 1 92 ? -20.821 14.206 25.201 1.00 96.06 92 MET A C 1
ATOM 776 O O . MET A 1 92 ? -22.008 13.995 24.934 1.00 96.06 92 MET A O 1
ATOM 780 N N . PRO A 1 93 ? -20.330 15.460 25.238 1.00 95.69 93 PRO A N 1
ATOM 781 C CA . PRO A 1 93 ? -21.118 16.629 24.856 1.00 95.69 93 PRO A CA 1
ATOM 782 C C . PRO A 1 93 ? -21.663 16.503 23.431 1.00 95.69 93 PRO A C 1
ATOM 784 O O . PRO A 1 93 ? -20.949 16.056 22.533 1.00 95.69 93 PRO A O 1
ATOM 787 N N . THR A 1 94 ? -22.903 16.938 23.192 1.00 94.38 94 THR A N 1
ATOM 788 C CA . THR A 1 94 ? -23.608 16.755 21.908 1.00 94.38 94 THR A CA 1
ATOM 789 C C . THR A 1 94 ? -22.802 17.221 20.690 1.00 94.38 94 THR A C 1
ATOM 791 O O . THR A 1 94 ? -22.810 16.551 19.663 1.00 94.38 94 THR A O 1
ATOM 794 N N . ASN A 1 95 ? -22.053 18.323 20.809 1.00 96.00 95 ASN A N 1
ATOM 795 C CA . ASN A 1 95 ? -21.207 18.866 19.739 1.00 96.00 95 ASN A CA 1
ATOM 796 C C . ASN A 1 95 ? -19.957 18.018 19.429 1.00 96.00 95 ASN A C 1
ATOM 798 O O . ASN A 1 95 ? -19.319 18.236 18.405 1.00 96.00 95 ASN A O 1
ATOM 802 N N . MET A 1 96 ? -19.598 17.070 20.295 1.00 95.38 96 MET A N 1
ATOM 803 C CA . MET A 1 96 ? -18.444 16.177 20.144 1.00 95.38 96 MET A CA 1
ATOM 804 C C . MET A 1 96 ? -18.838 14.714 19.909 1.00 95.38 96 MET A C 1
ATOM 806 O O . MET A 1 96 ? -17.997 13.919 19.491 1.00 95.38 96 MET A O 1
ATOM 810 N N . VAL A 1 97 ? -20.106 14.344 20.128 1.00 95.25 97 VAL A N 1
ATOM 811 C CA . VAL A 1 97 ? -20.594 12.961 19.970 1.00 95.25 97 VAL A CA 1
ATOM 812 C C . VAL A 1 97 ? -20.273 12.400 18.585 1.00 95.25 97 VAL A C 1
ATOM 814 O O . VAL A 1 97 ? -19.840 11.257 18.477 1.00 95.25 97 VAL A O 1
ATOM 817 N N . GLU A 1 98 ? -20.468 13.175 17.516 1.00 95.69 98 GLU A N 1
ATOM 818 C CA . GLU A 1 98 ? -20.182 12.695 16.159 1.00 95.69 98 GLU A CA 1
ATOM 819 C C . GLU A 1 98 ? -18.692 12.457 15.913 1.00 95.69 98 GLU A C 1
ATOM 821 O O . GLU A 1 98 ? -18.330 11.471 15.270 1.00 95.69 98 GLU A O 1
ATOM 826 N N . PHE A 1 99 ? -17.831 13.326 16.447 1.00 95.44 99 PHE A N 1
ATOM 827 C CA . PHE A 1 99 ? -16.383 13.164 16.353 1.00 95.44 99 PHE A CA 1
ATOM 828 C C . PHE A 1 99 ? -15.931 11.886 17.070 1.00 95.44 99 PHE A C 1
ATOM 830 O O . PHE A 1 99 ? -15.220 11.069 16.488 1.00 95.44 99 PHE A O 1
ATOM 837 N N . GLU A 1 100 ? -16.424 11.659 18.290 1.00 95.69 100 GLU A N 1
ATOM 838 C CA . GLU A 1 100 ? -16.128 10.447 19.057 1.00 95.69 100 GLU A CA 1
ATOM 839 C C . GLU A 1 100 ? -16.632 9.183 18.348 1.00 95.69 100 GLU A C 1
ATOM 841 O O . GLU A 1 100 ? -15.905 8.195 18.282 1.00 95.69 100 GLU A O 1
ATOM 846 N N . LYS A 1 101 ? -17.838 9.211 17.758 1.00 96.12 101 LYS A N 1
ATOM 847 C CA . LYS A 1 101 ? -18.348 8.083 16.960 1.00 96.12 101 LYS A CA 1
ATOM 848 C C . LYS A 1 101 ? -17.403 7.748 15.814 1.00 96.12 101 LYS A C 1
ATOM 850 O O . LYS A 1 101 ? -17.021 6.594 15.672 1.00 96.12 101 LYS A O 1
ATOM 855 N N . ARG A 1 102 ? -17.000 8.745 15.019 1.00 95.62 102 ARG A N 1
ATOM 856 C CA . ARG A 1 102 ? -16.086 8.535 13.883 1.00 95.62 102 ARG A CA 1
ATOM 857 C C . ARG A 1 102 ? -14.742 7.973 14.338 1.00 95.62 102 ARG A C 1
ATOM 859 O O . ARG A 1 102 ? -14.253 7.028 13.729 1.00 95.62 102 ARG A O 1
ATOM 866 N N . HIS A 1 103 ? -14.191 8.502 15.428 1.00 94.94 103 HIS A N 1
ATOM 867 C CA . HIS A 1 103 ? -12.964 7.984 16.025 1.00 94.94 103 HIS A CA 1
ATOM 868 C C . HIS A 1 103 ? -13.113 6.515 16.451 1.00 94.94 103 HIS A C 1
ATOM 870 O O . HIS A 1 103 ? -12.287 5.680 16.092 1.00 94.94 103 HIS A O 1
ATOM 876 N N . GLN A 1 104 ? -14.192 6.162 17.155 1.00 96.81 104 GLN A N 1
ATOM 877 C CA . GLN A 1 104 ? -14.428 4.779 17.569 1.00 96.81 104 GLN A CA 1
ATOM 878 C C . GLN A 1 104 ? -14.681 3.835 16.388 1.00 96.81 104 GLN A C 1
ATOM 880 O O . GLN A 1 104 ? -14.235 2.693 16.444 1.00 96.81 104 GLN A O 1
ATOM 885 N N . GLU A 1 105 ? -15.339 4.279 15.311 1.00 95.69 105 GLU A N 1
ATOM 886 C CA . GLU A 1 105 ? -15.455 3.474 14.086 1.00 95.69 105 GLU A CA 1
ATOM 887 C C . GLU A 1 105 ? -14.081 3.188 13.463 1.00 95.69 105 GLU A C 1
ATOM 889 O O . GLU A 1 105 ? -13.822 2.056 13.065 1.00 95.69 105 GLU A O 1
ATOM 894 N N . GLN A 1 106 ? -13.164 4.161 13.451 1.00 94.81 106 GLN A N 1
ATOM 895 C CA . GLN A 1 106 ? -11.789 3.941 12.981 1.00 94.81 106 GLN A CA 1
ATOM 896 C C . GLN A 1 106 ? -11.034 2.938 13.866 1.00 94.81 106 GLN A C 1
ATOM 898 O O . GLN A 1 106 ? -10.329 2.073 13.355 1.00 94.81 106 GLN A O 1
ATOM 903 N N . LEU A 1 107 ? -11.224 2.994 15.188 1.00 96.88 107 LEU A N 1
ATOM 904 C CA . LEU A 1 107 ? -10.590 2.063 16.130 1.00 96.88 107 LEU A CA 1
ATOM 905 C C . LEU A 1 107 ? -11.071 0.609 15.985 1.00 96.88 107 LEU A C 1
ATOM 907 O O . LEU A 1 107 ? -10.380 -0.314 16.431 1.00 96.88 107 LEU A O 1
ATOM 911 N N . LYS A 1 108 ? -12.245 0.385 15.378 1.00 96.62 108 LYS A N 1
ATOM 912 C CA . LYS A 1 108 ? -12.774 -0.961 15.108 1.00 96.62 108 LYS A CA 1
ATOM 913 C C . LYS A 1 108 ? -12.071 -1.665 13.951 1.00 96.62 108 LYS A C 1
ATOM 915 O O . LYS A 1 108 ? -12.169 -2.889 13.881 1.00 96.62 108 LYS A O 1
ATOM 920 N N . VAL A 1 109 ? -11.407 -0.930 13.060 1.00 97.56 109 VAL A N 1
ATOM 921 C CA . VAL A 1 109 ? -10.600 -1.517 11.981 1.00 97.56 109 VAL A CA 1
ATOM 922 C C . VAL A 1 109 ? -9.478 -2.336 12.615 1.00 97.56 109 VAL A C 1
ATOM 924 O O . VAL A 1 109 ? -8.829 -1.867 13.551 1.00 97.56 109 VAL A O 1
ATOM 927 N N . GLU A 1 110 ? -9.265 -3.573 12.163 1.00 98.31 110 GLU A N 1
ATOM 928 C CA . GLU A 1 110 ? -8.164 -4.389 12.678 1.00 98.31 110 GLU A CA 1
ATOM 929 C C . GLU A 1 110 ? -6.838 -3.791 12.202 1.00 98.31 110 GLU A C 1
ATOM 931 O O . GLU A 1 110 ? -6.678 -3.490 11.021 1.00 98.31 110 GLU A O 1
ATOM 936 N N . VAL A 1 111 ? -5.875 -3.630 13.112 1.00 98.38 111 VAL A N 1
ATOM 937 C CA . VAL A 1 111 ? -4.554 -3.074 12.786 1.00 98.38 111 VAL A CA 1
ATOM 938 C C . VAL A 1 111 ? -3.472 -4.104 13.087 1.00 98.38 111 VAL A C 1
ATOM 940 O O . VAL A 1 111 ? -3.338 -4.567 14.224 1.00 98.38 111 VAL A O 1
ATOM 943 N N . LYS A 1 112 ? -2.673 -4.457 12.076 1.00 98.31 112 LYS A N 1
ATOM 944 C CA . LYS A 1 112 ? -1.553 -5.402 12.197 1.00 98.31 112 LYS A CA 1
ATOM 945 C C . LYS A 1 112 ? -0.230 -4.766 11.775 1.00 98.31 112 LYS A C 1
ATOM 947 O O . LYS A 1 112 ? -0.181 -3.911 10.898 1.00 98.31 112 LYS A O 1
ATOM 952 N N . LYS A 1 113 ? 0.864 -5.249 12.371 1.00 98.12 113 LYS A N 1
ATOM 953 C CA . LYS A 1 113 ? 2.229 -4.860 11.986 1.00 98.12 113 LYS A CA 1
ATOM 954 C C . LYS A 1 113 ? 2.675 -5.594 10.707 1.00 98.12 113 LYS A C 1
ATOM 956 O O . LYS A 1 113 ? 2.364 -6.779 10.559 1.00 98.12 113 LYS A O 1
ATOM 961 N N . PRO A 1 114 ? 3.463 -4.958 9.825 1.00 97.75 114 PRO A N 1
ATOM 962 C CA . PRO A 1 114 ? 3.782 -5.468 8.488 1.00 97.75 114 PRO A CA 1
ATOM 963 C C . PRO A 1 114 ? 4.821 -6.596 8.483 1.00 97.75 114 PRO A C 1
ATOM 965 O O . PRO A 1 114 ? 4.923 -7.350 7.516 1.00 97.75 114 PRO A O 1
ATOM 968 N N . THR A 1 115 ? 5.594 -6.748 9.559 1.00 96.00 115 THR A N 1
ATOM 969 C CA . THR A 1 115 ? 6.769 -7.634 9.613 1.00 96.00 115 THR A CA 1
ATOM 970 C C . THR A 1 115 ? 6.445 -9.126 9.626 1.00 96.00 115 THR A C 1
ATOM 972 O O . THR A 1 115 ? 7.304 -9.932 9.279 1.00 96.00 115 THR A O 1
ATOM 975 N N . ARG A 1 116 ? 5.227 -9.517 10.025 1.00 92.94 116 ARG A N 1
ATOM 976 C CA . ARG A 1 116 ? 4.839 -10.933 10.203 1.00 92.94 116 ARG A CA 1
ATOM 977 C C . ARG A 1 116 ? 3.712 -11.401 9.292 1.00 92.94 116 ARG A C 1
ATOM 979 O O . ARG A 1 116 ? 3.481 -12.603 9.202 1.00 92.94 116 ARG A O 1
ATOM 986 N N . ILE A 1 117 ? 3.000 -10.477 8.656 1.00 97.19 117 ILE A N 1
ATOM 987 C CA . ILE A 1 117 ? 1.834 -10.803 7.837 1.00 97.19 117 ILE A CA 1
ATOM 988 C C . ILE A 1 117 ? 2.298 -10.990 6.400 1.00 97.19 117 ILE A C 1
ATOM 990 O O . ILE A 1 117 ? 2.918 -10.090 5.833 1.00 97.19 117 ILE A O 1
ATOM 994 N N . LYS A 1 118 ? 2.033 -12.172 5.844 1.00 97.75 118 LYS A N 1
ATOM 995 C CA . LYS A 1 118 ? 2.324 -12.492 4.447 1.00 97.75 118 LYS A CA 1
ATOM 996 C C . LYS A 1 118 ? 1.263 -11.905 3.527 1.00 97.75 118 LYS A C 1
ATOM 998 O O . LYS A 1 118 ? 0.122 -11.715 3.938 1.00 97.75 118 LYS A O 1
ATOM 1003 N N . ILE A 1 119 ? 1.663 -11.598 2.298 1.00 97.81 119 ILE A N 1
ATOM 1004 C CA . ILE A 1 119 ? 0.770 -11.002 1.299 1.00 97.81 119 ILE A CA 1
ATOM 1005 C C . ILE A 1 119 ? -0.004 -12.052 0.499 1.00 97.81 119 ILE A C 1
ATOM 1007 O O . ILE A 1 119 ? -0.968 -11.697 -0.165 1.00 97.81 119 ILE A O 1
ATOM 1011 N N . ASP A 1 120 ? 0.427 -13.315 0.528 1.00 97.00 120 ASP A N 1
ATOM 1012 C CA . ASP A 1 120 ? -0.095 -14.405 -0.300 1.00 97.00 120 ASP A CA 1
ATOM 1013 C C . ASP A 1 120 ? -1.613 -14.568 -0.192 1.00 97.00 120 ASP A C 1
ATOM 1015 O O . ASP A 1 120 ? -2.304 -14.484 -1.207 1.00 97.00 120 ASP A O 1
ATOM 1019 N N . GLU A 1 121 ? -2.136 -14.724 1.025 1.00 96.00 121 GLU A N 1
ATOM 1020 C CA . GLU A 1 121 ? -3.570 -14.943 1.252 1.00 96.00 121 GLU A CA 1
ATOM 1021 C C . GLU A 1 121 ? -4.444 -13.777 0.762 1.00 96.00 121 GLU A C 1
ATOM 1023 O O . GLU A 1 121 ? -5.565 -13.991 0.300 1.00 96.00 121 GLU A O 1
ATOM 1028 N N . TYR A 1 122 ? -3.926 -12.547 0.817 1.00 97.50 122 TYR A N 1
ATOM 1029 C CA . TYR A 1 122 ? -4.661 -11.343 0.432 1.00 97.50 122 TYR A CA 1
ATOM 1030 C C . TYR A 1 122 ? -4.539 -11.070 -1.064 1.00 97.50 122 TYR A C 1
ATOM 1032 O O . TYR A 1 122 ? -5.539 -10.859 -1.747 1.00 97.50 122 TYR A O 1
ATOM 1040 N N . LEU A 1 123 ? -3.317 -11.097 -1.595 1.00 97.44 123 LEU A N 1
ATOM 1041 C CA . LEU A 1 123 ? -3.047 -10.743 -2.980 1.00 97.44 123 LEU A CA 1
ATOM 1042 C C . LEU A 1 123 ? -3.630 -11.781 -3.944 1.00 97.44 123 LEU A C 1
ATOM 1044 O O . LEU A 1 123 ? -4.184 -11.409 -4.975 1.00 97.44 123 LEU A O 1
ATOM 1048 N N . GLU A 1 124 ? -3.586 -13.075 -3.609 1.00 97.50 124 GLU A N 1
ATOM 1049 C CA . GLU A 1 124 ? -4.219 -14.095 -4.449 1.00 97.50 124 GLU A CA 1
ATOM 1050 C C . GLU A 1 124 ? -5.745 -14.016 -4.419 1.00 97.50 124 GLU A C 1
ATOM 1052 O O . GLU A 1 124 ? -6.374 -14.244 -5.455 1.00 97.50 124 GLU A O 1
ATOM 1057 N N . LYS A 1 125 ? -6.335 -13.692 -3.264 1.00 97.81 125 LYS A N 1
ATOM 1058 C CA . LYS A 1 125 ? -7.789 -13.609 -3.088 1.00 97.81 125 LYS A CA 1
ATOM 1059 C C . LYS A 1 125 ? -8.372 -12.366 -3.754 1.00 97.81 125 LYS A C 1
ATOM 1061 O O . LYS A 1 125 ? -9.354 -12.473 -4.483 1.00 97.81 125 LYS A O 1
ATOM 1066 N N . TYR A 1 126 ? -7.756 -11.209 -3.530 1.00 97.56 126 TYR A N 1
ATOM 1067 C CA . TYR A 1 126 ? -8.301 -9.914 -3.943 1.00 97.56 126 TYR A CA 1
ATOM 1068 C C . TYR A 1 126 ? -7.709 -9.380 -5.242 1.00 97.56 126 TYR A C 1
ATOM 1070 O O . TYR A 1 126 ? -8.296 -8.493 -5.857 1.00 97.56 126 TYR A O 1
ATOM 1078 N N . LYS A 1 127 ? -6.563 -9.912 -5.686 1.00 97.94 127 LYS A N 1
ATOM 1079 C CA . LYS A 1 127 ? -5.817 -9.507 -6.895 1.00 97.94 127 LYS A CA 1
ATOM 1080 C C . LYS A 1 127 ? -5.307 -8.069 -6.894 1.00 97.94 127 LYS A C 1
ATOM 1082 O O . LYS A 1 127 ? -4.430 -7.756 -7.691 1.00 97.94 127 LYS A O 1
ATOM 1087 N N . LYS A 1 128 ? -5.819 -7.207 -6.018 1.00 97.75 128 LYS A N 1
ATOM 1088 C CA . LYS A 1 128 ? -5.402 -5.823 -5.850 1.00 97.75 128 LYS A CA 1
ATOM 1089 C C . LYS A 1 128 ? -5.238 -5.486 -4.378 1.00 97.75 128 LYS A C 1
ATOM 1091 O O . LYS A 1 128 ? -6.015 -5.941 -3.546 1.00 97.75 128 LYS A O 1
ATOM 1096 N N . ILE A 1 129 ? -4.237 -4.670 -4.079 1.00 98.06 129 ILE A N 1
ATOM 1097 C CA . ILE A 1 129 ? -3.978 -4.116 -2.752 1.00 98.06 129 ILE A CA 1
ATOM 1098 C C . ILE A 1 129 ? -3.721 -2.619 -2.909 1.00 98.06 129 ILE A C 1
ATOM 1100 O O . ILE A 1 129 ? -2.986 -2.202 -3.807 1.00 98.06 129 ILE A O 1
ATOM 1104 N N . LYS A 1 130 ? -4.325 -1.813 -2.033 1.00 98.50 130 LYS A N 1
ATOM 1105 C CA . LYS A 1 130 ? -4.024 -0.385 -1.927 1.00 98.50 130 LYS A CA 1
ATOM 1106 C C . LYS A 1 130 ? -2.901 -0.163 -0.926 1.00 98.50 130 LYS A C 1
ATOM 1108 O O . LYS A 1 130 ? -2.928 -0.725 0.168 1.00 98.50 130 LYS A O 1
ATOM 1113 N N . TYR A 1 131 ? -1.940 0.664 -1.309 1.00 98.69 131 TYR A N 1
ATOM 1114 C CA . TYR A 1 131 ? -0.817 1.071 -0.476 1.00 98.69 131 TYR A CA 1
ATOM 1115 C C . TYR A 1 131 ? -0.749 2.595 -0.460 1.00 98.69 131 TYR A C 1
ATOM 1117 O O . TYR A 1 131 ? -0.845 3.231 -1.505 1.00 98.69 131 TYR A O 1
ATOM 1125 N N . ILE A 1 132 ? -0.653 3.174 0.730 1.00 98.62 132 ILE A N 1
ATOM 1126 C CA . ILE A 1 132 ? -0.528 4.614 0.932 1.00 98.62 132 ILE A CA 1
ATOM 1127 C C . ILE A 1 132 ? 0.788 4.847 1.651 1.00 98.62 132 ILE A C 1
ATOM 1129 O O . ILE A 1 132 ? 1.014 4.256 2.709 1.00 98.62 132 ILE A O 1
ATOM 1133 N N . TYR A 1 133 ? 1.624 5.695 1.070 1.00 98.50 133 TYR A N 1
ATOM 1134 C CA . TYR A 1 133 ? 2.936 6.063 1.574 1.00 98.50 133 TYR A CA 1
ATOM 1135 C C . TYR A 1 133 ? 3.006 7.561 1.818 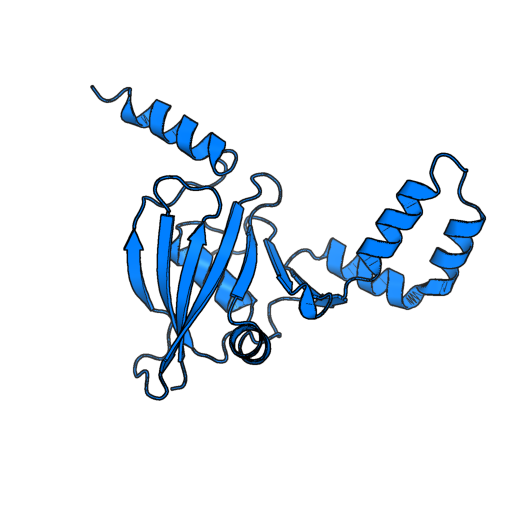1.00 98.50 133 TYR A C 1
ATOM 1137 O O . TYR A 1 133 ? 2.456 8.329 1.035 1.00 98.50 133 TYR A O 1
ATOM 1145 N N . ASP A 1 134 ? 3.690 7.926 2.897 1.00 97.88 134 ASP A N 1
ATOM 1146 C CA . ASP A 1 134 ? 3.781 9.274 3.427 1.00 97.88 134 ASP A CA 1
ATOM 1147 C C . ASP A 1 134 ? 2.409 9.890 3.702 1.00 97.88 134 ASP A C 1
ATOM 1149 O O . ASP A 1 134 ? 1.659 10.283 2.817 1.00 97.88 134 ASP A O 1
ATOM 1153 N N . PHE A 1 135 ? 2.040 9.965 4.977 1.00 97.06 135 PHE A N 1
ATOM 1154 C CA . PHE A 1 135 ? 0.746 10.526 5.357 1.00 97.06 135 PHE A CA 1
ATOM 1155 C C . PHE A 1 135 ? 0.688 12.055 5.197 1.00 97.06 135 PHE A C 1
ATOM 1157 O O . PHE A 1 135 ? -0.410 12.606 5.280 1.00 97.06 135 PHE A O 1
ATOM 1164 N N . GLY A 1 136 ? 1.827 12.722 4.965 1.00 97.00 136 GLY A N 1
ATOM 1165 C CA . GLY A 1 136 ? 1.899 14.125 4.562 1.00 97.00 136 GLY A CA 1
ATOM 1166 C C . GLY A 1 136 ? 1.571 14.300 3.080 1.00 97.00 136 GLY A C 1
ATOM 1167 O O . GLY A 1 136 ? 0.544 14.894 2.753 1.00 97.00 136 GLY A O 1
ATOM 1168 N N . ASP A 1 137 ? 2.397 13.726 2.203 1.00 97.50 137 ASP A N 1
ATOM 1169 C CA . ASP A 1 137 ? 2.254 13.853 0.744 1.00 97.50 137 ASP A CA 1
ATOM 1170 C C . ASP A 1 137 ? 1.153 12.968 0.138 1.00 97.50 137 ASP A C 1
ATOM 1172 O O . ASP A 1 137 ? 0.681 13.207 -0.975 1.00 97.50 137 ASP A O 1
ATOM 1176 N N . ASN A 1 138 ? 0.705 11.954 0.876 1.00 97.38 138 ASN A N 1
ATOM 1177 C CA . ASN A 1 138 ? -0.383 11.049 0.527 1.00 97.38 138 ASN A CA 1
ATOM 1178 C C . ASN A 1 138 ? -0.182 10.365 -0.839 1.00 97.38 138 ASN A C 1
ATOM 1180 O O . ASN A 1 138 ? -1.070 10.356 -1.700 1.00 97.38 138 ASN A O 1
ATOM 1184 N N . TRP A 1 139 ? 0.973 9.727 -1.031 1.00 98.12 139 TRP A N 1
ATOM 1185 C CA . TRP A 1 139 ? 1.238 8.915 -2.215 1.00 98.12 139 TRP A CA 1
ATOM 1186 C C . TRP A 1 139 ? 0.350 7.674 -2.217 1.00 98.12 139 TRP A C 1
ATOM 1188 O O . TRP A 1 139 ? 0.460 6.803 -1.353 1.00 98.12 139 TRP A O 1
ATOM 1198 N N . ASN A 1 140 ? -0.541 7.582 -3.203 1.00 98.38 140 ASN A N 1
ATOM 1199 C CA . ASN A 1 140 ? -1.468 6.465 -3.348 1.00 98.38 140 ASN A CA 1
ATOM 1200 C C . ASN A 1 140 ? -0.981 5.507 -4.433 1.00 98.38 140 ASN A C 1
ATOM 1202 O O . ASN A 1 140 ? -0.648 5.916 -5.543 1.00 98.38 140 ASN A O 1
ATOM 1206 N N . PHE A 1 141 ? -0.988 4.218 -4.112 1.00 98.69 141 PHE A N 1
ATOM 1207 C CA . PHE A 1 141 ? -0.565 3.162 -5.011 1.00 98.69 141 PHE A CA 1
ATO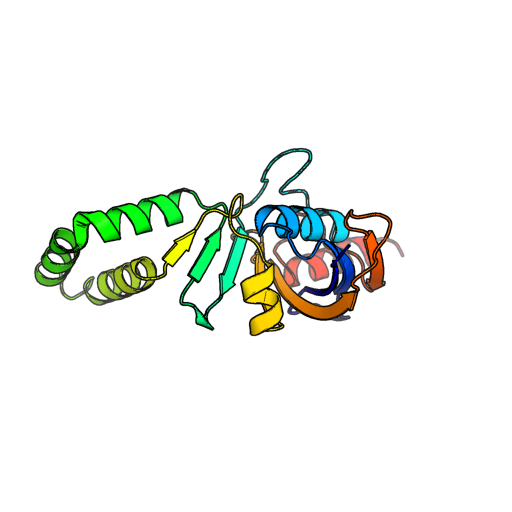M 1208 C C . PHE A 1 141 ? -1.633 2.087 -5.174 1.00 98.69 141 PHE A C 1
ATOM 1210 O O . PHE A 1 141 ? -2.257 1.632 -4.205 1.00 98.69 141 PHE A O 1
ATOM 1217 N N . THR A 1 142 ? -1.742 1.588 -6.403 1.00 98.69 142 THR A N 1
ATOM 1218 C CA . THR A 1 142 ? -2.432 0.335 -6.713 1.00 98.69 142 THR A CA 1
ATOM 1219 C C . THR A 1 142 ? -1.415 -0.756 -7.015 1.00 98.69 142 THR A C 1
ATOM 1221 O O . THR A 1 142 ? -0.592 -0.618 -7.915 1.00 98.69 142 THR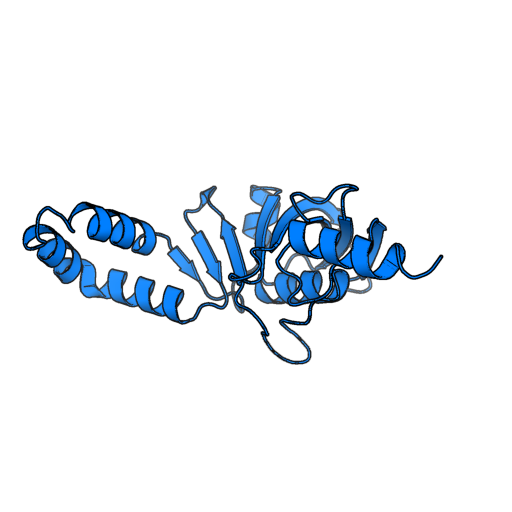 A O 1
ATOM 1224 N N . ILE A 1 143 ? -1.499 -1.870 -6.289 1.00 98.75 143 ILE A N 1
ATOM 1225 C CA . ILE A 1 143 ? -0.679 -3.061 -6.523 1.00 98.75 143 ILE A CA 1
ATOM 1226 C C . ILE A 1 143 ? -1.591 -4.143 -7.081 1.00 98.75 143 ILE A C 1
ATOM 1228 O O . ILE A 1 143 ? -2.508 -4.576 -6.388 1.00 98.75 143 ILE A O 1
ATOM 1232 N N . THR A 1 144 ? -1.350 -4.584 -8.310 1.00 98.81 144 THR A N 1
ATOM 1233 C CA . THR A 1 144 ? -2.162 -5.590 -9.004 1.00 98.81 144 THR A CA 1
ATOM 1234 C C . THR A 1 144 ? -1.347 -6.857 -9.239 1.00 98.81 144 THR A C 1
ATOM 1236 O O . THR A 1 144 ? -0.241 -6.784 -9.765 1.00 98.81 144 THR A O 1
ATOM 1239 N N . LE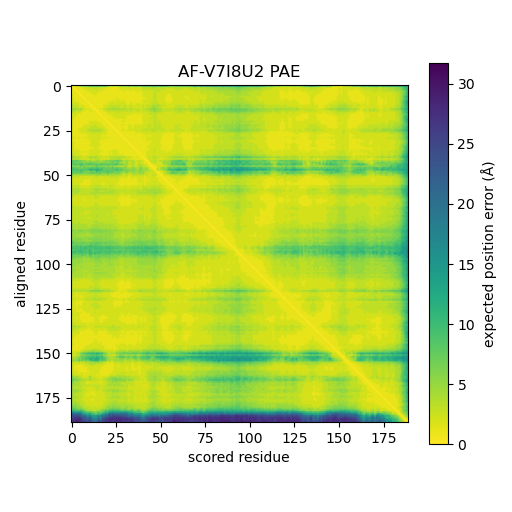U A 1 145 ? -1.894 -8.021 -8.886 1.00 98.75 145 LEU A N 1
ATOM 1240 C CA . LEU A 1 145 ? -1.362 -9.326 -9.278 1.00 98.75 145 LEU A CA 1
ATOM 1241 C C . LEU A 1 145 ? -1.653 -9.565 -10.762 1.00 98.75 145 LEU A C 1
ATOM 1243 O O . LEU A 1 145 ? -2.816 -9.699 -11.141 1.00 98.75 145 LEU A O 1
ATOM 1247 N N . GLU A 1 146 ? -0.610 -9.626 -11.585 1.00 98.69 146 GLU A N 1
ATOM 1248 C CA . GLU A 1 146 ? -0.726 -9.907 -13.019 1.00 98.69 146 GLU A CA 1
ATOM 1249 C C . GLU A 1 146 ? -0.534 -11.397 -13.323 1.00 98.69 146 GLU A C 1
ATOM 1251 O O . GLU A 1 146 ? -1.263 -11.933 -14.154 1.00 98.69 146 GLU A O 1
ATOM 1256 N N . ASP A 1 147 ? 0.403 -12.072 -12.646 1.00 98.31 147 ASP A N 1
ATOM 1257 C CA . ASP A 1 147 ? 0.696 -13.490 -12.899 1.00 98.31 147 ASP A CA 1
ATOM 1258 C C . ASP A 1 147 ? 1.311 -14.214 -11.684 1.00 98.31 147 ASP A C 1
ATOM 1260 O O . ASP A 1 147 ? 1.816 -13.582 -10.748 1.00 98.31 147 ASP A O 1
ATOM 1264 N N . ILE A 1 148 ? 1.290 -15.550 -11.707 1.00 98.00 148 ILE A N 1
ATOM 1265 C CA . ILE A 1 148 ? 1.903 -16.440 -10.712 1.00 98.00 148 ILE A CA 1
ATOM 1266 C C . ILE A 1 148 ? 2.884 -17.387 -11.416 1.00 98.00 148 ILE A C 1
ATOM 1268 O O . ILE A 1 148 ? 2.512 -18.121 -12.324 1.00 98.00 148 ILE A O 1
ATOM 1272 N N . VAL A 1 149 ? 4.131 -17.415 -10.943 1.00 96.75 149 VAL A N 1
ATOM 1273 C CA . VAL A 1 149 ? 5.229 -18.226 -11.493 1.00 96.75 149 VAL A CA 1
ATOM 1274 C C . VAL A 1 149 ? 5.709 -19.220 -10.437 1.00 96.75 149 VAL A C 1
ATOM 1276 O O . VAL A 1 149 ? 6.152 -18.802 -9.371 1.00 96.75 149 VAL A O 1
ATOM 1279 N N . ASP A 1 150 ? 5.672 -20.525 -10.703 1.00 94.06 150 ASP A N 1
ATOM 1280 C CA . ASP A 1 150 ? 5.999 -21.553 -9.696 1.00 94.06 150 ASP A CA 1
ATOM 1281 C C . ASP A 1 150 ? 7.511 -21.835 -9.541 1.00 94.06 150 ASP A C 1
ATOM 1283 O O . ASP A 1 150 ? 7.999 -22.244 -8.477 1.00 94.06 150 ASP A O 1
ATOM 1287 N N . ASP A 1 151 ? 8.307 -21.564 -10.570 1.00 91.25 151 ASP A N 1
ATOM 1288 C CA . ASP A 1 151 ? 9.696 -22.005 -10.707 1.00 91.25 151 ASP A CA 1
ATOM 1289 C C . ASP A 1 151 ? 10.704 -20.850 -10.824 1.00 91.25 151 ASP A C 1
ATOM 1291 O O . ASP A 1 151 ? 11.823 -21.039 -11.294 1.00 91.25 151 ASP A O 1
ATOM 1295 N N . TYR A 1 152 ? 10.383 -19.670 -10.278 1.00 92.44 152 TYR A N 1
ATOM 1296 C CA . TYR A 1 152 ? 11.318 -18.543 -10.296 1.00 92.44 152 TYR A CA 1
ATOM 1297 C C . TYR A 1 152 ? 12.633 -18.878 -9.567 1.00 92.44 152 TYR A C 1
ATOM 1299 O O . TYR A 1 152 ? 12.627 -19.188 -8.368 1.00 92.44 152 TYR A O 1
ATOM 1307 N N . TYR A 1 153 ? 13.742 -18.853 -10.315 1.00 87.00 153 TYR A N 1
ATOM 1308 C CA . TYR A 1 153 ? 15.052 -19.373 -9.904 1.00 87.00 153 TYR A CA 1
ATOM 1309 C C . TYR A 1 153 ? 15.774 -18.473 -8.893 1.00 87.00 153 TYR A C 1
ATOM 1311 O O . TYR A 1 153 ? 16.371 -18.964 -7.940 1.00 87.00 153 TYR A O 1
ATOM 1319 N N . PHE A 1 154 ? 15.702 -17.152 -9.079 1.00 86.00 154 PHE A N 1
ATOM 1320 C CA . PHE A 1 154 ? 16.488 -16.191 -8.298 1.00 86.00 154 PHE A CA 1
ATOM 1321 C C . PHE A 1 154 ? 15.980 -16.010 -6.864 1.00 86.00 154 PHE A C 1
ATOM 1323 O O . PHE A 1 154 ? 16.765 -15.794 -5.946 1.00 86.00 154 PHE A O 1
ATOM 1330 N N . GLY A 1 155 ? 14.664 -16.098 -6.658 1.00 84.62 155 GLY A N 1
ATOM 1331 C CA . GLY A 1 155 ? 14.050 -16.051 -5.329 1.00 84.62 155 GLY A CA 1
ATOM 1332 C C . GLY A 1 155 ? 14.151 -14.714 -4.580 1.00 84.62 155 GLY A C 1
ATOM 1333 O O . GLY A 1 155 ? 13.829 -14.662 -3.394 1.00 84.62 155 GLY A O 1
ATOM 1334 N N . PHE A 1 156 ? 14.539 -13.630 -5.254 1.00 90.50 156 PHE A N 1
ATOM 1335 C CA . PHE A 1 156 ? 14.506 -12.257 -4.738 1.00 90.50 156 PHE A CA 1
ATOM 1336 C C . PHE A 1 156 ? 13.711 -11.340 -5.674 1.00 90.50 156 PHE A C 1
ATOM 1338 O O . PHE A 1 156 ? 13.489 -11.674 -6.832 1.00 90.50 156 PHE A O 1
ATOM 1345 N N . ALA A 1 157 ? 13.248 -10.196 -5.171 1.00 95.94 157 ALA A N 1
ATOM 1346 C CA . ALA A 1 157 ? 12.448 -9.283 -5.980 1.00 95.94 157 ALA A CA 1
ATOM 1347 C C . ALA A 1 157 ? 13.262 -8.688 -7.138 1.00 95.94 157 ALA A C 1
ATOM 1349 O O . ALA A 1 157 ? 14.421 -8.318 -6.959 1.00 95.94 157 ALA A O 1
ATOM 1350 N N . THR A 1 158 ? 12.679 -8.594 -8.329 1.00 96.69 158 THR A N 1
ATOM 1351 C CA . THR A 1 158 ? 13.369 -8.079 -9.518 1.00 96.69 158 THR A CA 1
ATOM 1352 C C . THR A 1 158 ? 12.424 -7.222 -10.342 1.00 96.69 158 THR A C 1
ATOM 1354 O O . THR A 1 158 ? 11.319 -7.652 -10.676 1.00 96.69 158 THR A O 1
ATOM 1357 N N . LEU A 1 159 ? 12.862 -6.003 -10.657 1.00 97.50 159 LEU A N 1
ATOM 1358 C CA . LEU A 1 159 ? 12.162 -5.118 -11.579 1.00 97.50 159 LEU A CA 1
ATOM 1359 C C . LEU A 1 159 ? 12.240 -5.718 -12.987 1.00 97.50 159 LEU A C 1
ATOM 1361 O O . LEU A 1 159 ? 13.331 -5.933 -13.509 1.00 97.50 159 LEU A O 1
ATOM 1365 N N . LEU A 1 160 ? 11.085 -6.014 -13.572 1.00 97.75 160 LEU A N 1
ATOM 1366 C CA . LEU A 1 160 ? 10.959 -6.575 -14.914 1.00 97.75 160 LEU A CA 1
ATOM 1367 C C . LEU A 1 160 ? 10.765 -5.487 -15.969 1.00 97.75 160 LEU A C 1
ATOM 1369 O O . LEU A 1 160 ? 11.270 -5.619 -17.077 1.00 97.75 160 LEU A O 1
ATOM 1373 N N . ASP A 1 161 ? 9.996 -4.449 -15.635 1.00 98.38 161 ASP A N 1
ATOM 1374 C CA . ASP A 1 161 ? 9.611 -3.387 -16.565 1.00 98.38 161 ASP A CA 1
ATOM 1375 C C . ASP A 1 161 ? 9.086 -2.160 -15.798 1.00 98.38 161 ASP A C 1
ATOM 1377 O O . ASP A 1 161 ? 8.797 -2.238 -14.600 1.00 98.38 161 ASP A O 1
ATOM 1381 N N . GLY A 1 162 ? 8.924 -1.027 -16.471 1.00 97.81 162 GLY A N 1
ATOM 1382 C CA . GLY A 1 162 ? 8.331 0.170 -15.887 1.00 97.81 162 GLY A CA 1
ATOM 1383 C C . GLY A 1 162 ? 8.341 1.369 -16.824 1.00 97.81 162 GLY A C 1
ATOM 1384 O O . GLY A 1 162 ? 9.121 1.439 -17.770 1.00 97.81 162 GLY A O 1
ATOM 1385 N N . ALA A 1 163 ? 7.493 2.349 -16.526 1.00 97.81 163 ALA A N 1
ATOM 1386 C CA . ALA A 1 163 ? 7.465 3.623 -17.236 1.00 97.81 163 ALA A CA 1
ATOM 1387 C C . ALA A 1 163 ? 7.253 4.795 -16.273 1.00 97.81 163 ALA A C 1
ATOM 1389 O O . ALA A 1 163 ? 6.739 4.623 -15.166 1.00 97.81 163 ALA A O 1
ATOM 1390 N N . GLY A 1 164 ? 7.654 5.988 -16.713 1.00 94.12 164 GLY A N 1
ATOM 1391 C CA . GLY A 1 164 ? 7.577 7.217 -15.927 1.00 94.12 164 GLY A CA 1
ATOM 1392 C C . GLY A 1 164 ? 8.722 7.366 -14.922 1.00 94.12 164 GLY A C 1
ATOM 1393 O O . GLY A 1 164 ? 9.141 6.403 -14.265 1.00 94.12 164 GLY A O 1
ATOM 1394 N N . THR A 1 165 ? 9.229 8.592 -14.807 1.00 90.31 165 THR A N 1
ATOM 1395 C CA . THR A 1 165 ? 10.218 8.973 -13.793 1.00 90.31 165 THR A CA 1
ATOM 1396 C C . THR A 1 165 ? 9.594 8.824 -12.414 1.00 90.31 165 THR A C 1
ATOM 1398 O O . THR A 1 165 ? 8.453 9.225 -12.210 1.00 90.31 165 THR A O 1
ATOM 1401 N N . ALA A 1 166 ? 10.321 8.211 -11.482 1.00 90.00 166 ALA A N 1
ATOM 1402 C CA . ALA A 1 166 ? 9.842 8.119 -10.113 1.00 90.00 166 ALA A CA 1
ATOM 1403 C C . ALA A 1 166 ? 9.888 9.499 -9.428 1.00 90.00 166 ALA A C 1
ATOM 1405 O O . ALA A 1 166 ? 10.858 10.232 -9.650 1.00 90.00 166 ALA A O 1
ATOM 1406 N N . PRO A 1 167 ? 8.876 9.853 -8.620 1.00 93.62 167 PRO A N 1
ATOM 1407 C CA . PRO A 1 167 ? 8.884 11.103 -7.871 1.00 93.62 167 PRO A CA 1
ATOM 1408 C C . PRO A 1 167 ? 10.007 11.121 -6.817 1.00 93.62 167 PRO A C 1
ATOM 1410 O O . PRO A 1 167 ? 10.352 10.068 -6.277 1.00 93.62 167 PRO A O 1
ATOM 1413 N N . PRO A 1 168 ? 10.606 12.290 -6.523 1.00 93.50 168 PRO A N 1
ATOM 1414 C CA . PRO A 1 168 ? 11.446 12.469 -5.342 1.00 93.50 168 PRO A CA 1
ATOM 1415 C C . PRO A 1 168 ? 10.615 12.423 -4.050 1.00 93.50 168 PRO A C 1
ATOM 1417 O O . PRO A 1 168 ? 9.406 12.640 -4.086 1.00 93.50 168 PRO A O 1
ATOM 1420 N N . GLU A 1 169 ? 11.276 12.175 -2.918 1.00 94.69 169 GLU A N 1
ATOM 1421 C CA . GLU A 1 169 ? 10.678 12.360 -1.584 1.00 94.69 169 GLU A CA 1
ATOM 1422 C C . GLU A 1 169 ? 10.316 13.831 -1.331 1.00 94.69 169 GLU A C 1
ATOM 1424 O O . GLU A 1 169 ? 10.973 14.728 -1.870 1.00 94.69 169 GLU A O 1
ATOM 1429 N N . ASP A 1 170 ? 9.325 14.058 -0.463 1.00 95.38 170 ASP A N 1
ATOM 1430 C CA . ASP A 1 170 ? 8.979 15.371 0.103 1.00 95.38 170 ASP A CA 1
ATOM 1431 C C . ASP A 1 170 ? 8.677 16.466 -0.946 1.00 95.38 170 ASP A C 1
ATOM 1433 O O . ASP A 1 170 ? 9.066 17.630 -0.791 1.00 95.38 170 ASP A O 1
ATOM 1437 N N . VAL A 1 171 ? 8.000 16.109 -2.043 1.00 95.25 171 VAL A N 1
ATOM 1438 C CA . VAL A 1 171 ? 7.638 17.058 -3.116 1.00 95.25 171 VAL A CA 1
ATOM 1439 C C . VAL A 1 171 ? 6.185 17.519 -3.071 1.00 95.25 171 VAL A C 1
ATOM 1441 O O . VAL A 1 171 ? 5.796 18.305 -3.925 1.00 95.25 171 VAL A O 1
ATOM 1444 N N . GLY A 1 172 ? 5.385 17.093 -2.092 1.00 95.81 172 GLY A N 1
ATOM 1445 C CA . GLY A 1 172 ? 3.982 17.491 -1.966 1.00 95.81 172 GLY A CA 1
ATOM 1446 C C . GLY A 1 172 ? 3.026 16.600 -2.757 1.00 95.81 172 GLY A C 1
ATOM 1447 O O . GLY A 1 172 ? 2.038 17.083 -3.315 1.00 95.81 172 GLY A O 1
ATOM 1448 N N . GLY A 1 173 ? 3.321 15.303 -2.838 1.00 96.19 173 GLY A N 1
ATOM 1449 C CA . GLY A 1 173 ? 2.481 14.338 -3.544 1.00 96.19 173 GLY A CA 1
ATOM 1450 C C . GLY A 1 173 ? 2.529 14.492 -5.065 1.00 96.19 173 GLY A C 1
ATOM 1451 O O . GLY A 1 173 ? 3.440 15.090 -5.639 1.00 96.19 173 GLY A O 1
ATOM 1452 N N . VAL A 1 174 ? 1.531 13.919 -5.740 1.00 95.56 174 VAL A N 1
ATOM 1453 C CA . VAL A 1 174 ? 1.468 13.873 -7.212 1.00 95.56 174 VAL A CA 1
ATOM 1454 C C . VAL A 1 174 ? 1.455 15.274 -7.829 1.00 95.56 174 VAL A C 1
ATOM 1456 O O . VAL A 1 174 ? 2.216 15.531 -8.760 1.00 95.56 174 VAL A O 1
ATOM 1459 N N . ASP A 1 175 ? 0.635 16.178 -7.294 1.00 94.75 175 ASP A N 1
ATOM 1460 C CA . ASP A 1 175 ? 0.517 17.546 -7.810 1.00 94.75 175 ASP A CA 1
ATOM 1461 C C . ASP A 1 175 ? 1.839 18.307 -7.644 1.00 94.75 175 ASP A C 1
ATOM 1463 O O . ASP A 1 175 ? 2.366 18.870 -8.606 1.00 94.75 175 ASP A O 1
ATOM 1467 N N . GLY A 1 176 ? 2.439 18.239 -6.453 1.00 95.31 176 GLY A N 1
ATOM 1468 C CA . GLY A 1 176 ? 3.721 18.880 -6.183 1.00 95.31 176 GLY A CA 1
ATOM 1469 C C . GLY A 1 176 ? 4.887 18.280 -6.981 1.00 95.31 176 GLY A C 1
ATOM 1470 O O . GLY A 1 176 ? 5.807 18.998 -7.378 1.00 95.31 176 GLY A O 1
ATOM 1471 N N . PHE A 1 177 ? 4.826 16.995 -7.348 1.00 95.00 177 PHE A N 1
ATOM 1472 C CA . PHE A 1 177 ? 5.776 16.407 -8.293 1.00 95.00 177 PHE A CA 1
ATOM 1473 C C . PHE A 1 177 ? 5.680 17.026 -9.690 1.00 95.00 177 PHE A C 1
ATOM 1475 O O . PHE A 1 177 ? 6.717 17.278 -10.307 1.00 95.00 177 PHE A O 1
ATOM 1482 N N . TYR A 1 178 ? 4.480 17.320 -10.193 1.00 93.25 178 TYR A N 1
ATOM 1483 C CA . TYR A 1 178 ? 4.341 18.011 -11.477 1.00 93.25 178 TYR A CA 1
ATOM 1484 C C . TYR A 1 178 ? 4.838 19.452 -11.411 1.00 93.25 178 TYR A C 1
ATOM 1486 O O . TYR A 1 178 ? 5.577 19.867 -12.304 1.00 93.25 178 TYR A O 1
ATOM 1494 N N . GLU A 1 179 ? 4.546 20.176 -10.329 1.00 93.88 179 GLU A N 1
ATOM 1495 C CA . GLU A 1 179 ? 5.116 21.509 -10.097 1.00 93.88 179 GLU A CA 1
ATOM 1496 C C . GLU A 1 179 ? 6.655 21.465 -10.048 1.00 93.88 179 GLU A C 1
ATOM 1498 O O . GLU A 1 179 ? 7.337 22.309 -10.639 1.00 93.88 179 GLU A O 1
ATOM 1503 N N . PHE A 1 180 ? 7.225 20.444 -9.402 1.00 91.75 180 PHE A N 1
ATOM 1504 C CA . PHE A 1 180 ? 8.667 20.208 -9.368 1.00 91.75 180 PHE A CA 1
ATOM 1505 C C . PHE A 1 180 ? 9.240 19.947 -10.767 1.00 91.75 180 PHE A C 1
ATOM 1507 O O . PHE A 1 180 ? 10.244 20.558 -11.145 1.00 91.75 180 PHE A O 1
ATOM 1514 N N . LEU A 1 181 ? 8.609 19.068 -11.555 1.00 90.12 181 LEU A N 1
ATOM 1515 C CA . LEU A 1 181 ? 9.028 18.793 -12.929 1.00 90.12 181 LEU A CA 1
ATOM 1516 C C . LEU A 1 181 ? 8.999 20.069 -13.775 1.00 90.12 181 LEU A C 1
ATOM 1518 O O . LEU A 1 181 ? 9.974 20.359 -14.466 1.00 90.12 181 LEU A O 1
ATOM 1522 N N . GLU A 1 182 ? 7.933 20.864 -13.698 1.00 89.12 182 GLU A N 1
ATOM 1523 C CA . GLU A 1 182 ? 7.852 22.139 -14.411 1.00 89.12 182 GLU A CA 1
ATOM 1524 C C . GLU A 1 182 ? 8.990 23.080 -14.003 1.00 89.12 182 GLU A C 1
ATOM 1526 O O . GLU A 1 182 ? 9.702 23.607 -14.858 1.00 89.12 182 GLU A O 1
ATOM 1531 N N . ALA A 1 183 ? 9.239 23.245 -12.704 1.00 88.19 183 ALA A N 1
ATOM 1532 C CA . ALA A 1 183 ? 10.283 24.138 -12.212 1.00 88.19 183 ALA A CA 1
ATOM 1533 C C . ALA A 1 183 ? 11.699 23.725 -12.654 1.00 88.19 183 ALA A C 1
ATOM 1535 O O . ALA A 1 183 ? 12.535 24.597 -12.921 1.00 88.19 183 ALA A O 1
ATOM 1536 N N . VAL A 1 184 ? 11.975 22.420 -12.724 1.00 82.44 184 VAL A N 1
ATOM 1537 C CA . VAL A 1 184 ? 13.290 21.874 -13.092 1.00 82.44 184 VAL A CA 1
ATOM 1538 C C . VAL A 1 184 ? 13.477 21.828 -14.608 1.00 82.44 184 VAL A C 1
ATOM 1540 O O . VAL A 1 184 ? 14.546 22.188 -15.097 1.00 82.44 184 VAL A O 1
ATOM 1543 N N . PHE A 1 185 ? 12.453 21.432 -15.367 1.00 73.38 185 PHE A N 1
ATOM 1544 C CA . PHE A 1 185 ? 12.565 21.231 -16.813 1.00 73.38 185 PHE A CA 1
ATOM 1545 C C . PHE A 1 185 ? 12.265 22.487 -17.646 1.00 73.38 185 PHE A C 1
ATOM 1547 O O . PHE A 1 185 ? 12.831 22.621 -18.729 1.00 73.38 185 PHE A O 1
ATOM 155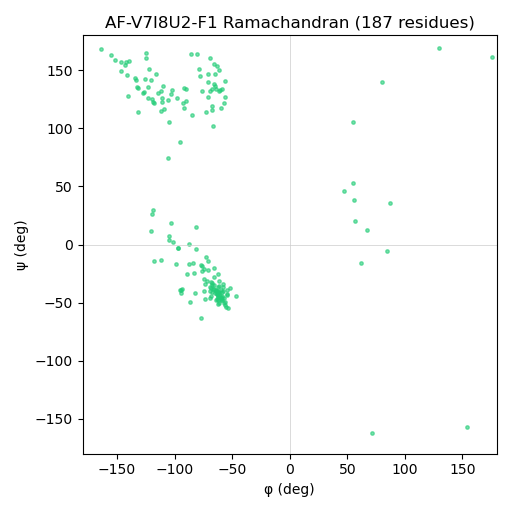4 N N . VAL A 1 186 ? 11.477 23.455 -17.156 1.00 58.84 186 VAL A N 1
ATOM 1555 C CA . VAL A 1 186 ? 11.244 24.736 -17.865 1.00 58.84 186 VAL A CA 1
ATOM 1556 C C . VAL A 1 186 ? 12.446 25.685 -17.750 1.00 58.84 186 VAL A C 1
ATOM 1558 O O . VAL A 1 186 ? 12.635 26.545 -18.604 1.00 58.84 186 VAL A O 1
ATOM 1561 N N . LYS A 1 187 ? 13.307 25.526 -16.737 1.00 49.81 187 LYS A N 1
ATOM 1562 C CA . LYS A 1 187 ? 14.495 26.383 -16.542 1.00 49.81 187 LYS A CA 1
ATOM 1563 C C . LYS A 1 187 ? 15.758 25.920 -17.279 1.00 49.81 187 LYS A C 1
ATOM 1565 O O . LYS A 1 187 ? 16.791 26.572 -17.152 1.00 49.81 187 LYS A O 1
ATOM 1570 N N . LEU A 1 188 ? 15.696 24.815 -18.022 1.00 45.94 188 LEU A N 1
ATOM 1571 C CA . LEU A 1 188 ? 16.836 24.232 -18.745 1.00 45.94 188 LEU 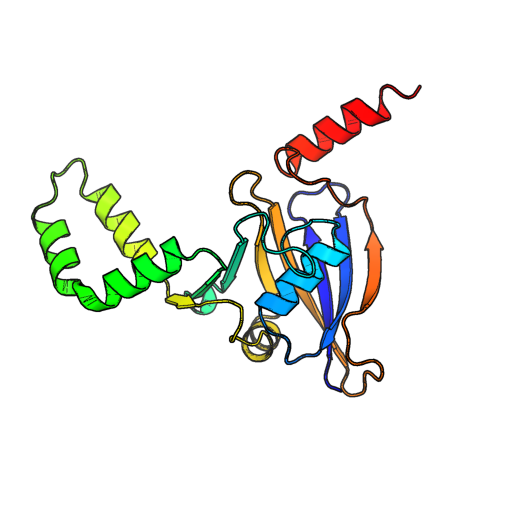A CA 1
ATOM 1572 C C . LEU A 1 188 ? 16.814 24.503 -20.265 1.00 45.94 188 LEU A C 1
ATOM 1574 O O . LEU A 1 188 ? 17.519 23.816 -21.007 1.00 45.94 188 LEU A O 1
ATOM 1578 N N . VAL A 1 189 ? 16.044 25.498 -20.726 1.00 41.16 189 VAL A N 1
ATOM 1579 C CA . VAL A 1 189 ? 15.984 25.944 -22.135 1.00 41.16 189 VAL A CA 1
ATOM 1580 C C . VAL A 1 189 ? 16.466 27.382 -22.273 1.00 41.16 189 VAL A C 1
ATOM 1582 O O . VAL A 1 189 ? 16.031 28.226 -21.459 1.00 41.16 189 VAL A O 1
#

Nearest PDB structures (foldseek):
  2i1s-assembly2_B  TM=8.364E-01  e=1.991E-11  Methanosarcina mazei Go1
  2i1s-assembly1_A  TM=8.323E-01  e=1.368E-10  Methanosarcina mazei Go1
  7zv9-assembly5_I  TM=4.305E-01  e=7.690E+00  Homo sapiens

InterPro domains:
  IPR012912 Plasmid pRiA4b, Orf3-like domain [PF07929] (3-184)
  IPR012912 Plasmid pRiA4b, Orf3-like domain [PTHR41878] (3-184)
  IPR024047 MM3350-like superfamily [G3DSA:3.10.290.30] (1-186)
  IPR024047 MM3350-like superfamily [SSF159941] (1-183)

pLDDT: mean 94.8, std 7.76, range [41.16, 98.88]

Mean predicted aligned error: 4.01 Å

Sequence (189 aa):
MKSYIIKIEIDGSEPLIWRRVIMPAGATFNRLNDIIQNVTNFQSGYPYGDYHLYKFDIREENLIVTNDEEAFQSHQHYKKNKKMYDERLKTMPTNMVEFEKRHQEQLKVEVKKPTRIKIDEYLEKYKKIKYIYDFGDNWNFTITLEDIVDDYYFGFATLLDGAGTAPPEDVGGVDGFYEFLEAVFVKLV

Secondary structure (DSSP, 8-state):
--EEEEEEEETT-SSPPEEEEEEETT-BHHHHHHHHHHHTT--SBTTTB--S-EEEEEGGGTEEEES-HHHHHHHHHHHH-HHHHHHHHHHS-HHHHHHHHHHHHHHTSEEE-TTT-BSHHHHHHHSEEEEEE-TTT-EEEEEEEEEEES--SS-S-EEEEEESPPPPTTS-HHHHHHHHHHHHHGGG-